Protein AF-A0AA85BC35-F1 (afdb_monomer_lite)

Foldseek 3Di:
DPPDPPPDDPVRVVVVVVLVVLLVVQCVVFDFFFAQLELVLLLVCCCPVVVDDSVPDDLLVSQCVLPPVRPQWHALVSSLVSNVVRLCRGADPVDPPHDPLQSLQLSLVSLVRNCVQQVPVLLRIGGSVSSVVSHPDHDDPVRGTDRTPSSDPPQPPCRPVVSVVSVVVSVVSPVVNVVPDDDPPPPPDDDDDDDDD

Radius of gyration: 21.31 Å; chains: 1; bounding box: 54×47×78 Å

Structure (mmCIF, N/CA/C/O backbone):
data_AF-A0AA85BC35-F1
#
_entry.id   AF-A0AA85B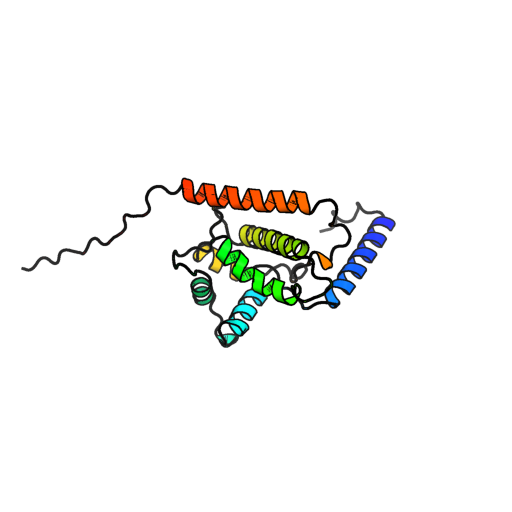C35-F1
#
loop_
_atom_site.group_PDB
_atom_site.id
_atom_site.type_symbol
_atom_site.label_atom_id
_atom_site.label_alt_id
_atom_site.label_comp_id
_atom_site.label_asym_id
_atom_site.label_entity_id
_atom_site.label_seq_id
_atom_site.pdbx_PDB_ins_code
_atom_site.Cartn_x
_atom_site.Cartn_y
_atom_site.Cartn_z
_atom_site.occupancy
_atom_site.B_iso_or_equiv
_atom_site.auth_seq_id
_atom_site.auth_comp_id
_atom_site.auth_asym_id
_atom_site.auth_atom_id
_atom_site.pdbx_PDB_model_num
ATOM 1 N N . MET A 1 1 ? -3.109 27.240 -17.500 1.00 41.38 1 MET A N 1
ATOM 2 C CA . MET A 1 1 ? -2.594 25.852 -17.502 1.00 41.38 1 MET A CA 1
ATOM 3 C C . MET A 1 1 ? -1.619 25.613 -18.675 1.00 41.38 1 MET A C 1
ATOM 5 O O . MET A 1 1 ? -1.747 24.631 -19.382 1.00 41.38 1 MET A O 1
ATOM 9 N N . VAL A 1 2 ? -0.645 26.514 -18.922 1.00 43.00 2 VAL A N 1
ATOM 10 C CA . VAL A 1 2 ? 0.216 26.486 -20.142 1.00 43.00 2 VAL A CA 1
ATOM 11 C C . VAL A 1 2 ? 1.696 26.778 -19.818 1.00 43.00 2 VAL A C 1
ATOM 13 O O . VAL A 1 2 ? 2.391 27.449 -20.569 1.00 43.00 2 VAL A O 1
ATOM 16 N N . ARG A 1 3 ? 2.206 26.355 -18.652 1.00 45.34 3 ARG A N 1
ATOM 17 C CA . ARG A 1 3 ? 3.603 26.648 -18.246 1.00 45.34 3 ARG A CA 1
ATOM 18 C C . ARG A 1 3 ? 4.335 25.477 -17.580 1.00 45.34 3 ARG A C 1
ATOM 20 O O . ARG A 1 3 ? 5.109 25.688 -16.655 1.00 45.34 3 ARG A O 1
ATOM 27 N N . LYS A 1 4 ? 4.116 24.242 -18.045 1.00 48.28 4 LYS A N 1
ATOM 28 C CA . LYS A 1 4 ? 4.961 23.097 -17.642 1.00 48.28 4 LYS A CA 1
ATOM 29 C C . LYS A 1 4 ? 5.497 22.223 -18.785 1.00 48.28 4 LYS A C 1
ATOM 31 O O . LYS A 1 4 ? 6.393 21.435 -18.535 1.00 48.28 4 LYS A O 1
ATOM 36 N N . PHE A 1 5 ? 5.070 22.429 -20.037 1.00 43.59 5 PHE A N 1
ATOM 37 C CA . PHE A 1 5 ? 5.522 21.606 -21.175 1.00 43.59 5 PHE A CA 1
ATOM 38 C C . PHE A 1 5 ? 6.641 22.221 -22.038 1.00 43.59 5 PHE A C 1
ATOM 40 O O . PHE A 1 5 ? 7.177 21.539 -22.906 1.00 43.59 5 PHE A O 1
ATOM 47 N N . SER A 1 6 ? 7.058 23.471 -21.810 1.00 48.53 6 SER A N 1
ATOM 48 C CA . SER A 1 6 ? 8.086 24.146 -22.632 1.00 48.53 6 SER A CA 1
ATOM 49 C C . SER A 1 6 ? 9.542 23.757 -22.322 1.00 48.53 6 SER A C 1
ATOM 51 O O . SER A 1 6 ? 10.442 24.446 -22.787 1.00 48.53 6 SER A O 1
ATOM 53 N N . LYS A 1 7 ? 9.793 22.712 -21.523 1.00 56.47 7 LYS A N 1
ATOM 54 C CA . LYS A 1 7 ? 11.154 22.331 -21.094 1.00 56.47 7 LYS A CA 1
ATOM 55 C C . LYS A 1 7 ? 11.711 21.050 -21.718 1.00 56.47 7 LYS A C 1
ATOM 57 O O . LYS A 1 7 ? 12.882 20.785 -21.505 1.00 56.47 7 LYS A O 1
ATOM 62 N N . PHE A 1 8 ? 10.913 20.300 -22.475 1.00 57.72 8 PHE A N 1
ATOM 63 C CA . PHE A 1 8 ? 11.375 19.071 -23.120 1.00 57.72 8 PHE A CA 1
ATOM 64 C C . PHE A 1 8 ? 11.545 19.284 -24.620 1.00 57.72 8 PHE A C 1
ATOM 66 O O . PHE A 1 8 ? 10.630 19.785 -25.286 1.00 57.72 8 PHE A O 1
ATOM 73 N N . THR A 1 9 ? 12.714 18.906 -25.121 1.00 76.31 9 THR A N 1
ATOM 74 C CA . THR A 1 9 ? 13.036 18.803 -26.543 1.00 76.31 9 THR A CA 1
ATOM 75 C C . THR A 1 9 ? 12.107 17.804 -27.233 1.00 76.31 9 THR A C 1
ATOM 77 O O . THR A 1 9 ? 11.465 16.961 -26.603 1.00 76.31 9 THR A O 1
ATOM 80 N N . GLU A 1 10 ? 12.002 17.905 -28.554 1.00 72.31 10 GLU A N 1
ATOM 81 C CA . GLU A 1 10 ? 11.182 16.989 -29.350 1.00 72.31 10 GLU A CA 1
ATOM 82 C C . GLU A 1 10 ? 11.673 15.536 -29.231 1.00 72.31 10 GLU A C 1
ATOM 84 O O . GLU A 1 10 ? 10.862 14.616 -29.148 1.00 72.31 10 GLU A O 1
ATOM 89 N N . GLU A 1 11 ? 12.987 15.342 -29.080 1.00 72.38 11 GLU A N 1
ATOM 90 C CA . GLU A 1 11 ? 13.595 14.041 -28.793 1.00 72.38 11 GLU A CA 1
ATOM 91 C C . GLU A 1 11 ? 13.226 13.504 -27.403 1.00 72.38 11 GLU A C 1
ATOM 93 O O . GLU A 1 11 ? 12.865 12.336 -27.285 1.00 72.38 11 GLU A O 1
ATOM 98 N N . GLU A 1 12 ? 13.255 14.330 -26.351 1.00 69.88 12 GLU A N 1
ATOM 99 C CA . GLU A 1 12 ? 12.842 13.910 -25.001 1.00 69.88 12 GLU A CA 1
ATOM 100 C C . GLU A 1 12 ? 11.359 13.532 -24.953 1.00 69.88 12 GLU A C 1
ATOM 102 O O . GLU A 1 12 ? 10.994 12.535 -24.335 1.00 69.88 12 GLU A O 1
ATOM 107 N N . ARG A 1 13 ? 10.497 14.275 -25.658 1.00 71.12 13 ARG A N 1
ATOM 108 C CA . ARG A 1 13 ? 9.072 13.929 -25.778 1.00 71.12 13 ARG A CA 1
ATOM 109 C C . ARG A 1 13 ? 8.863 12.629 -26.550 1.00 71.12 13 ARG A C 1
ATOM 111 O O . ARG A 1 13 ? 8.025 11.830 -26.148 1.00 71.12 13 ARG A O 1
ATOM 118 N N . ALA A 1 14 ? 9.615 12.405 -27.629 1.00 76.19 14 ALA A N 1
ATOM 119 C CA . ALA A 1 14 ? 9.546 11.165 -28.400 1.00 76.19 14 ALA A CA 1
ATOM 120 C C . ALA A 1 14 ? 10.016 9.954 -27.578 1.00 76.19 14 ALA A C 1
ATOM 122 O O . ALA A 1 14 ? 9.371 8.907 -27.621 1.00 76.19 14 ALA A O 1
ATOM 123 N N . ARG A 1 15 ? 11.085 10.103 -26.782 1.00 73.12 15 ARG A N 1
ATOM 124 C CA . ARG A 1 15 ? 11.552 9.068 -25.843 1.00 73.12 15 ARG A CA 1
ATOM 125 C C . ARG A 1 15 ? 10.525 8.791 -24.749 1.00 73.12 15 ARG A C 1
ATOM 127 O O . ARG A 1 15 ? 10.191 7.635 -24.529 1.00 73.12 15 ARG A O 1
ATOM 134 N N . MET A 1 16 ? 9.971 9.837 -24.134 1.00 65.38 16 MET A N 1
ATOM 135 C CA . MET A 1 16 ? 8.940 9.709 -23.099 1.00 65.38 16 MET A CA 1
ATOM 136 C C . MET A 1 16 ? 7.676 9.031 -23.647 1.00 65.38 16 MET A C 1
ATOM 138 O O . MET A 1 16 ? 7.130 8.146 -23.005 1.00 65.38 16 MET A O 1
ATOM 142 N N . LEU A 1 17 ? 7.247 9.371 -24.867 1.00 70.19 17 LEU A N 1
ATOM 143 C CA . LEU A 1 17 ? 6.102 8.728 -25.515 1.00 70.19 17 LEU A CA 1
ATOM 144 C C . LEU A 1 17 ? 6.376 7.260 -25.870 1.00 70.19 17 LEU A C 1
ATOM 146 O O . LEU A 1 17 ? 5.478 6.428 -25.760 1.00 70.19 17 LEU A O 1
ATOM 150 N N . LYS A 1 18 ? 7.603 6.938 -26.301 1.00 75.50 18 LYS A N 1
ATOM 151 C CA . LYS A 1 18 ? 8.030 5.559 -26.572 1.00 75.50 18 LYS A CA 1
ATOM 152 C C . LYS A 1 18 ? 8.019 4.726 -25.286 1.00 75.50 18 LYS A C 1
ATOM 154 O O . LYS A 1 18 ? 7.384 3.680 -25.281 1.00 75.50 18 LYS A O 1
ATOM 159 N N . SER A 1 19 ? 8.616 5.245 -24.212 1.00 67.56 19 SER A N 1
ATOM 160 C CA . SER A 1 19 ? 8.631 4.623 -22.884 1.00 67.56 19 SER A CA 1
ATOM 161 C C . SER A 1 19 ? 7.214 4.418 -22.336 1.00 67.56 19 SER A C 1
ATOM 163 O O . SER A 1 19 ? 6.860 3.293 -22.010 1.00 67.56 19 SER A O 1
ATOM 165 N N . LEU A 1 20 ? 6.344 5.437 -22.377 1.00 64.38 20 LEU A N 1
ATOM 166 C CA . LEU A 1 20 ? 4.936 5.306 -21.969 1.00 64.38 20 LEU A CA 1
ATOM 167 C C . LEU A 1 20 ? 4.183 4.235 -22.770 1.00 64.38 20 LEU A C 1
ATOM 169 O O . LEU A 1 20 ? 3.326 3.542 -22.230 1.00 64.38 20 LEU A O 1
ATOM 173 N N . LYS A 1 21 ? 4.477 4.101 -24.069 1.00 70.44 21 LYS A N 1
ATOM 174 C CA . LYS A 1 21 ? 3.866 3.069 -24.911 1.00 70.44 21 LYS A CA 1
ATOM 175 C C . LYS A 1 21 ? 4.379 1.674 -24.551 1.00 70.44 21 LYS A C 1
ATOM 177 O O . LYS A 1 21 ? 3.584 0.745 -24.529 1.00 70.44 21 LYS A O 1
ATOM 182 N N . GLU A 1 22 ? 5.675 1.530 -24.295 1.00 70.19 22 GLU A N 1
ATOM 183 C CA . GLU A 1 22 ? 6.303 0.263 -23.897 1.00 70.19 22 GLU A CA 1
ATOM 184 C C . GLU A 1 22 ? 5.798 -0.189 -22.516 1.00 70.19 22 GLU A C 1
ATOM 186 O O . GLU A 1 22 ? 5.346 -1.324 -22.386 1.00 70.19 22 GLU A O 1
ATOM 191 N N . GLN A 1 23 ? 5.726 0.725 -21.543 1.00 62.62 23 GLN A N 1
ATOM 192 C CA . GLN A 1 23 ? 5.102 0.506 -20.231 1.00 62.62 23 GLN A CA 1
ATOM 193 C C . GLN A 1 23 ? 3.629 0.097 -20.359 1.00 62.62 23 GLN A C 1
ATOM 195 O O . GLN A 1 23 ? 3.199 -0.886 -19.766 1.00 62.62 23 GLN A O 1
ATOM 200 N N . ALA A 1 24 ? 2.852 0.792 -21.196 1.00 63.84 24 ALA A N 1
ATOM 201 C CA . ALA A 1 24 ? 1.445 0.461 -21.411 1.00 63.84 24 ALA A CA 1
ATOM 202 C C . ALA A 1 24 ? 1.224 -0.898 -22.101 1.00 63.84 24 ALA A C 1
ATOM 204 O O . ALA A 1 24 ? 0.154 -1.480 -21.948 1.00 63.84 24 ALA A O 1
ATOM 205 N N . GLU A 1 25 ? 2.173 -1.402 -22.896 1.00 70.00 25 GLU A N 1
ATOM 206 C CA . GLU A 1 25 ? 2.083 -2.752 -23.472 1.00 70.00 25 GLU A CA 1
ATOM 207 C C . GLU A 1 25 ? 2.424 -3.834 -22.436 1.00 70.00 25 GLU A C 1
ATOM 209 O O . GLU A 1 25 ? 1.760 -4.869 -22.423 1.00 70.00 25 GLU A O 1
ATOM 214 N N . LYS A 1 26 ? 3.384 -3.586 -21.533 1.00 66.69 26 LYS A N 1
ATOM 215 C CA . LYS A 1 26 ? 3.697 -4.500 -20.418 1.00 66.69 26 LYS A CA 1
ATOM 216 C C . LYS A 1 26 ? 2.561 -4.576 -19.402 1.00 66.69 26 LYS A C 1
ATOM 218 O O . LYS A 1 26 ? 2.115 -5.677 -19.092 1.00 66.69 26 LYS A O 1
ATOM 223 N N . HIS A 1 27 ? 1.973 -3.438 -19.051 1.00 65.25 27 HIS A N 1
ATOM 224 C CA . HIS A 1 27 ? 0.850 -3.389 -18.115 1.00 65.25 27 HIS A CA 1
ATOM 225 C C . HIS A 1 27 ? -0.415 -4.096 -18.643 1.00 65.25 27 HIS A C 1
ATOM 227 O O . HIS A 1 27 ? -1.289 -4.505 -17.887 1.00 65.25 27 HIS A O 1
ATOM 233 N N . LYS A 1 28 ? -0.534 -4.286 -19.966 1.00 66.69 28 LYS A N 1
ATOM 234 C CA . LYS A 1 28 ? -1.605 -5.112 -20.560 1.00 66.69 28 LYS A CA 1
ATOM 235 C C . LYS A 1 28 ? -1.375 -6.615 -20.401 1.00 66.69 28 LYS A C 1
ATOM 237 O O . LYS A 1 28 ? -2.299 -7.382 -20.666 1.00 66.69 28 LYS A O 1
ATOM 242 N N . SER A 1 29 ? -0.151 -7.038 -20.090 1.00 70.56 29 SER A N 1
ATOM 243 C CA . SER A 1 29 ? 0.245 -8.450 -20.081 1.00 70.56 29 SER A CA 1
ATOM 244 C C . SER A 1 29 ? -0.050 -9.163 -18.761 1.00 70.56 29 SER A C 1
ATOM 246 O O . SER A 1 29 ? -0.102 -10.392 -18.755 1.00 70.56 29 SER A O 1
ATOM 248 N N . HIS A 1 30 ? -0.336 -8.420 -17.689 1.00 74.06 30 HIS A N 1
ATOM 249 C CA . HIS A 1 30 ? -0.711 -8.965 -16.387 1.00 74.06 30 HIS A CA 1
ATOM 250 C C . HIS A 1 30 ? -2.085 -8.441 -15.921 1.00 74.06 30 HIS A C 1
ATOM 252 O O . HIS A 1 30 ? -2.639 -7.507 -16.512 1.00 74.06 30 HIS A O 1
ATOM 258 N N . PRO A 1 31 ? -2.696 -9.056 -14.890 1.00 84.31 31 PRO A N 1
ATOM 259 C CA . PRO A 1 31 ? -3.958 -8.583 -14.334 1.00 84.31 31 PRO A CA 1
ATOM 260 C C . PRO A 1 31 ? -3.868 -7.143 -13.829 1.00 84.31 31 PRO A C 1
ATOM 262 O O . PRO A 1 31 ? -2.838 -6.709 -13.320 1.00 84.31 31 PRO A O 1
ATOM 265 N N . ARG A 1 32 ? -4.977 -6.409 -13.942 1.00 87.00 32 ARG A N 1
ATOM 266 C CA . ARG A 1 32 ? -5.084 -5.035 -13.444 1.00 87.00 32 ARG A CA 1
ATOM 267 C C . ARG A 1 32 ? -4.878 -5.005 -11.925 1.00 87.00 32 ARG A C 1
ATOM 269 O O . ARG A 1 32 ? -5.582 -5.716 -11.206 1.00 87.00 32 ARG A O 1
ATOM 276 N N . ILE A 1 33 ? -3.962 -4.148 -11.477 1.00 91.00 33 ILE A N 1
ATOM 277 C CA . ILE A 1 33 ? -3.678 -3.863 -10.066 1.00 91.00 33 ILE A CA 1
ATOM 278 C C . ILE A 1 33 ? -4.225 -2.475 -9.747 1.00 91.00 33 ILE A C 1
ATOM 280 O O . ILE A 1 33 ? -3.912 -1.497 -10.427 1.00 91.00 33 ILE A O 1
ATOM 284 N N . TYR A 1 34 ? -5.059 -2.379 -8.723 1.00 93.38 34 TYR A N 1
ATOM 285 C CA . TYR A 1 34 ? -5.596 -1.113 -8.254 1.00 93.38 34 TYR A CA 1
ATOM 286 C C . TYR A 1 34 ? -4.614 -0.367 -7.360 1.00 93.38 34 TYR A C 1
ATOM 288 O O . TYR A 1 34 ? -3.791 -0.947 -6.655 1.00 93.38 34 TYR A O 1
ATOM 296 N N . GLN A 1 35 ? -4.785 0.950 -7.315 1.00 94.81 35 GLN A N 1
ATOM 297 C CA . GLN A 1 35 ? -4.084 1.789 -6.353 1.00 94.81 35 GLN A CA 1
ATOM 298 C C . GLN A 1 35 ? -4.433 1.428 -4.892 1.00 94.81 35 GLN A C 1
ATOM 300 O O . GLN A 1 35 ? -5.602 1.120 -4.606 1.00 94.81 35 GLN A O 1
ATOM 305 N N . PRO A 1 36 ? -3.465 1.542 -3.960 1.00 95.50 36 PRO A N 1
ATOM 306 C CA . PRO A 1 36 ? -3.643 1.265 -2.532 1.00 95.50 36 PRO A CA 1
ATOM 307 C C . PRO A 1 36 ? -4.801 2.037 -1.884 1.00 95.50 36 PRO A C 1
ATOM 309 O O . PRO A 1 36 ? -4.875 3.260 -1.930 1.00 95.50 36 PRO A O 1
ATOM 312 N N . GLY A 1 37 ? -5.722 1.330 -1.240 1.00 93.88 37 GLY A N 1
ATOM 313 C CA . GLY A 1 37 ? -6.918 1.872 -0.597 1.00 93.88 37 GLY A CA 1
ATOM 314 C C . GLY A 1 37 ? -7.887 2.593 -1.539 1.00 93.88 37 GLY A C 1
ATOM 315 O O . GLY A 1 37 ? -8.717 3.384 -1.082 1.00 93.88 37 GLY A O 1
ATOM 316 N N . SER A 1 38 ? -7.804 2.352 -2.851 1.00 94.19 38 SER A N 1
ATOM 317 C CA . SER A 1 38 ? -8.815 2.832 -3.794 1.00 94.19 38 SER A CA 1
ATOM 318 C C . SER A 1 38 ? -10.160 2.138 -3.556 1.00 94.19 38 SER A C 1
ATOM 320 O O . SER A 1 38 ? -10.237 0.998 -3.097 1.00 94.19 38 SER A O 1
ATOM 322 N N . GLN A 1 39 ? -11.257 2.813 -3.905 1.00 91.56 39 GLN A N 1
ATOM 323 C CA . GLN A 1 39 ? -12.596 2.252 -3.713 1.00 91.56 39 GLN A CA 1
ATOM 324 C C . GLN A 1 39 ? -12.819 0.960 -4.516 1.00 91.56 39 GLN A C 1
ATOM 326 O O . GLN A 1 39 ? -13.650 0.139 -4.132 1.00 91.56 39 GLN A O 1
ATOM 331 N N . ASP A 1 40 ? -12.117 0.791 -5.635 1.00 91.44 40 ASP A N 1
ATOM 332 C CA . ASP A 1 40 ? -12.215 -0.411 -6.461 1.00 91.44 40 ASP A CA 1
ATOM 333 C C . ASP A 1 40 ? -11.443 -1.575 -5.833 1.00 91.44 40 ASP A C 1
ATOM 335 O O . ASP A 1 40 ? -12.010 -2.660 -5.713 1.00 91.44 40 ASP A O 1
ATOM 339 N N . GLN A 1 41 ? -10.233 -1.329 -5.310 1.00 93.31 41 GLN A N 1
ATOM 340 C CA . GLN A 1 41 ? -9.483 -2.324 -4.535 1.00 93.31 41 GLN A CA 1
ATOM 341 C C . GLN A 1 41 ? -10.299 -2.825 -3.336 1.00 93.31 41 GLN A C 1
ATOM 343 O O . GLN A 1 41 ? -10.488 -4.025 -3.157 1.00 93.31 41 GLN A O 1
ATOM 348 N N . LEU A 1 42 ? -10.825 -1.898 -2.530 1.00 93.12 42 LEU A N 1
ATOM 349 C CA . LEU A 1 42 ? -11.541 -2.225 -1.295 1.00 93.12 42 LEU A CA 1
ATOM 350 C C . LEU A 1 42 ? -12.863 -2.957 -1.563 1.00 93.12 42 LEU A C 1
ATOM 352 O O . LEU A 1 42 ? -13.245 -3.845 -0.804 1.00 93.12 42 LEU A O 1
ATOM 356 N N . ARG A 1 43 ? -13.562 -2.617 -2.654 1.00 90.75 43 ARG A N 1
ATOM 357 C CA . ARG A 1 43 ? -14.773 -3.338 -3.075 1.00 90.75 43 ARG A CA 1
ATOM 358 C C . ARG A 1 43 ? -14.465 -4.722 -3.623 1.00 90.75 43 ARG A C 1
ATOM 360 O O . ARG A 1 43 ? -15.247 -5.640 -3.394 1.00 90.75 43 ARG A O 1
ATOM 367 N N . GLU A 1 44 ? -13.358 -4.881 -4.340 1.00 90.50 44 GLU A N 1
ATOM 368 C CA . GLU A 1 44 ? -12.936 -6.199 -4.802 1.00 90.50 44 GLU A CA 1
ATOM 369 C C . GLU A 1 44 ? -12.525 -7.094 -3.629 1.00 90.50 44 GLU A C 1
ATOM 371 O O . GLU A 1 44 ? -12.929 -8.257 -3.586 1.00 90.50 44 GLU A O 1
ATOM 376 N N . TYR A 1 45 ? -11.790 -6.546 -2.658 1.00 89.62 45 TYR A N 1
ATOM 377 C CA . TYR A 1 45 ? -11.451 -7.255 -1.427 1.00 89.62 45 TYR A CA 1
ATOM 378 C C . TYR A 1 45 ? -12.718 -7.738 -0.702 1.00 89.62 45 TYR A C 1
ATOM 380 O O . TYR A 1 45 ? -12.836 -8.922 -0.389 1.00 89.62 45 TYR A O 1
ATOM 388 N N . TRP A 1 46 ? -13.700 -6.843 -0.532 1.00 89.00 46 TRP A N 1
ATOM 389 C CA . TRP A 1 46 ? -15.000 -7.144 0.076 1.00 89.00 46 TRP A CA 1
ATOM 390 C C . TRP A 1 46 ? -15.758 -8.276 -0.635 1.00 89.00 46 TRP A C 1
ATOM 392 O O . TRP A 1 46 ? -16.279 -9.178 0.012 1.00 89.00 46 TRP A O 1
ATOM 402 N N . GLU A 1 47 ? -15.815 -8.265 -1.968 1.00 88.31 47 GLU A N 1
ATOM 403 C CA . GLU A 1 47 ? -16.526 -9.302 -2.727 1.00 88.31 47 GLU A CA 1
ATOM 404 C C . GLU A 1 47 ? -15.822 -10.663 -2.655 1.00 88.31 47 GLU A C 1
ATOM 406 O O . GLU A 1 47 ? -16.466 -11.697 -2.466 1.00 88.31 47 GLU A O 1
ATOM 411 N N . LYS A 1 48 ? -14.498 -10.677 -2.847 1.00 81.00 48 LYS A N 1
ATOM 412 C CA . LYS A 1 48 ? -13.743 -11.921 -3.041 1.00 81.00 48 LYS A CA 1
ATOM 413 C C . LYS A 1 48 ? -13.455 -12.661 -1.745 1.00 81.00 48 LYS A C 1
ATOM 415 O O . LYS A 1 48 ? -13.506 -13.889 -1.748 1.00 81.00 48 LYS A O 1
ATOM 420 N N . TYR A 1 49 ? -13.118 -11.944 -0.677 1.00 64.88 49 TYR A N 1
ATOM 421 C CA . TYR A 1 49 ? -12.641 -12.575 0.553 1.00 64.88 49 TYR A CA 1
ATOM 422 C C . TYR A 1 49 ? -13.755 -12.789 1.577 1.00 64.88 49 TYR A C 1
ATOM 424 O O . TYR A 1 49 ? -13.770 -13.835 2.219 1.00 64.88 49 TYR A O 1
ATOM 432 N N . GLU A 1 50 ? -14.745 -11.894 1.636 1.00 64.56 50 GLU A N 1
ATOM 433 C CA . GLU A 1 50 ? -15.889 -12.055 2.545 1.00 64.56 50 GLU A CA 1
ATOM 434 C C . GLU A 1 50 ? -17.065 -12.814 1.904 1.00 64.56 50 GLU A C 1
ATOM 436 O O . GLU A 1 50 ? -18.023 -13.192 2.580 1.00 64.56 50 GLU A O 1
ATOM 441 N N . GLY A 1 51 ? -17.033 -13.043 0.583 1.00 68.62 51 GLY A N 1
ATOM 442 C CA . GLY A 1 51 ? -18.166 -13.621 -0.152 1.00 68.62 51 GLY A CA 1
ATOM 443 C C . GLY A 1 51 ? -19.434 -12.760 -0.066 1.00 68.62 51 GLY A C 1
ATOM 444 O O . GLY A 1 51 ? -20.545 -13.267 -0.249 1.00 68.62 51 GLY A O 1
ATOM 445 N N . LEU A 1 52 ? -19.274 -11.474 0.259 1.00 72.12 52 LEU A N 1
ATOM 446 C CA . LEU A 1 52 ? -20.354 -10.517 0.444 1.00 72.12 52 LEU A CA 1
ATOM 447 C C . LEU A 1 52 ? -20.698 -9.835 -0.879 1.00 72.12 52 LEU A C 1
ATOM 449 O O . LEU A 1 52 ? -19.863 -9.648 -1.762 1.00 72.12 52 LEU A O 1
ATOM 453 N N . ASP A 1 53 ? -21.959 -9.440 -1.021 1.00 76.94 53 ASP A N 1
ATOM 454 C CA . ASP A 1 53 ? -22.424 -8.788 -2.239 1.00 76.94 53 ASP A CA 1
ATOM 455 C C . ASP A 1 53 ? -21.797 -7.393 -2.407 1.00 76.94 53 ASP A C 1
ATOM 457 O O . ASP A 1 53 ? -21.709 -6.616 -1.449 1.00 76.94 53 ASP A O 1
ATOM 461 N N . LYS A 1 54 ? -21.403 -7.045 -3.638 1.00 71.94 54 LYS A N 1
ATOM 462 C CA . LYS A 1 54 ? -20.789 -5.750 -3.978 1.00 71.94 54 LYS A CA 1
ATOM 463 C C . LYS A 1 54 ? -21.652 -4.547 -3.583 1.00 71.94 54 LYS A C 1
ATOM 465 O O . LYS A 1 54 ? -21.101 -3.505 -3.227 1.00 71.94 54 LYS A O 1
ATOM 470 N N . GLU A 1 55 ? -22.981 -4.658 -3.650 1.00 75.88 55 GLU A N 1
ATOM 471 C CA . GLU A 1 55 ? -23.896 -3.559 -3.311 1.00 75.88 55 GLU A CA 1
ATOM 472 C C . GLU A 1 55 ? -24.024 -3.354 -1.794 1.00 75.88 55 GLU A C 1
ATOM 474 O O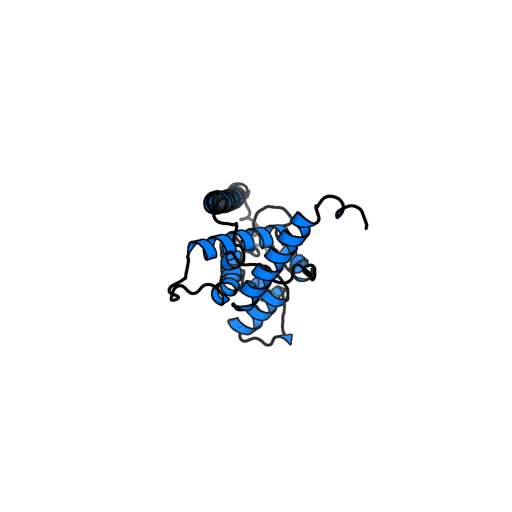 . GLU A 1 55 ? -24.474 -2.299 -1.346 1.00 75.88 55 GLU A O 1
ATOM 479 N N . SER A 1 56 ? -23.567 -4.324 -0.995 1.00 84.25 56 SER A N 1
ATOM 480 C CA . SER A 1 56 ? -23.542 -4.248 0.470 1.00 84.25 56 SER A CA 1
ATOM 481 C C . SER A 1 56 ? -22.280 -3.599 1.046 1.00 84.25 56 SER A C 1
ATOM 483 O O . SER A 1 56 ? -22.146 -3.525 2.269 1.00 84.25 56 SER A O 1
ATOM 485 N N . PHE A 1 57 ? -21.375 -3.107 0.188 1.00 87.62 57 PHE A N 1
ATOM 486 C CA . PHE A 1 57 ? -20.100 -2.526 0.603 1.00 87.62 57 PHE A CA 1
ATOM 487 C C . PHE A 1 57 ? -20.271 -1.485 1.716 1.00 87.62 57 PHE A C 1
ATOM 489 O O . PHE A 1 57 ? -20.952 -0.466 1.557 1.00 87.62 57 PHE A O 1
ATOM 496 N N . ASN A 1 58 ? -19.586 -1.721 2.833 1.00 90.62 58 ASN A N 1
ATOM 497 C CA . ASN A 1 58 ? -19.580 -0.824 3.974 1.00 90.62 58 ASN A CA 1
ATOM 498 C C . ASN A 1 58 ? -18.149 -0.634 4.472 1.00 90.62 58 ASN A C 1
ATOM 500 O O . ASN A 1 58 ? -17.564 -1.535 5.063 1.00 90.62 58 ASN A O 1
ATOM 504 N N . SER A 1 59 ? -17.597 0.565 4.285 1.00 92.56 59 SER A N 1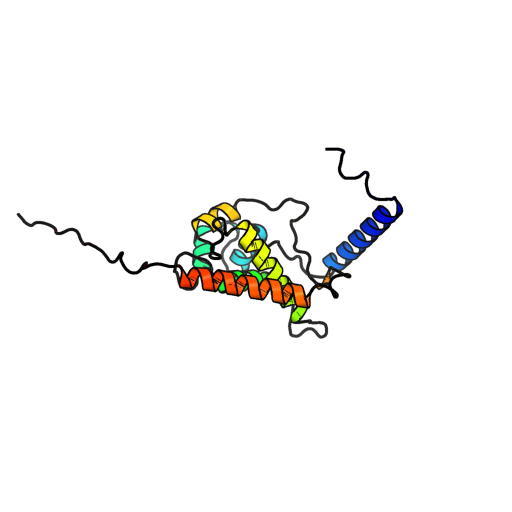
ATOM 505 C CA . SER A 1 59 ? -16.216 0.863 4.677 1.00 92.56 59 SER A CA 1
ATOM 506 C C . SER A 1 59 ? -15.968 0.772 6.184 1.00 92.56 59 SER A C 1
ATOM 508 O O . SER A 1 59 ? -14.836 0.539 6.589 1.00 92.56 59 SER A O 1
ATOM 510 N N . ARG A 1 60 ? -16.999 0.925 7.027 1.00 93.50 60 ARG A N 1
ATOM 511 C CA . ARG A 1 60 ? -16.861 0.732 8.478 1.00 93.50 60 ARG A CA 1
ATOM 512 C C . ARG A 1 60 ? -16.763 -0.746 8.834 1.00 93.50 60 ARG A C 1
ATOM 514 O O . ARG A 1 60 ? -15.988 -1.075 9.721 1.00 93.50 60 ARG A O 1
ATOM 521 N N . THR A 1 61 ? -17.546 -1.598 8.179 1.00 91.88 61 THR A N 1
ATOM 522 C CA . THR A 1 61 ? -17.443 -3.049 8.371 1.00 91.88 61 THR A CA 1
ATOM 523 C C . THR A 1 61 ? -16.105 -3.548 7.852 1.00 91.88 61 THR A C 1
ATOM 525 O O . THR A 1 61 ? -15.373 -4.152 8.615 1.00 91.88 61 THR A O 1
ATOM 528 N N . LEU A 1 62 ? -15.724 -3.149 6.634 1.00 92.44 62 LEU A N 1
ATOM 529 C CA . LEU A 1 62 ? -14.435 -3.525 6.062 1.00 92.44 62 LEU A CA 1
ATOM 530 C C . LEU A 1 62 ? -13.255 -3.114 6.953 1.00 92.44 62 LEU A C 1
ATOM 532 O O . LEU A 1 62 ? -12.316 -3.879 7.101 1.00 92.44 62 LEU A O 1
ATOM 536 N N . PHE A 1 63 ? -13.299 -1.922 7.558 1.00 95.00 63 PHE A N 1
ATOM 537 C CA . PHE A 1 63 ? -12.278 -1.517 8.524 1.00 95.00 63 PHE A CA 1
ATOM 538 C C . PHE A 1 63 ? -12.161 -2.522 9.675 1.00 95.00 63 PHE A C 1
ATOM 540 O O . PHE A 1 63 ? -11.062 -2.949 9.989 1.00 95.00 63 PHE A O 1
ATOM 547 N N . ALA A 1 64 ? -13.291 -2.908 10.272 1.00 92.88 64 ALA A N 1
ATOM 548 C CA . ALA A 1 64 ? -13.315 -3.863 11.376 1.00 92.88 64 ALA A CA 1
ATOM 549 C C . ALA A 1 64 ? -12.866 -5.276 10.963 1.00 92.88 64 ALA A C 1
ATOM 551 O O . ALA A 1 64 ? -12.448 -6.040 11.821 1.00 92.88 64 ALA A O 1
ATOM 552 N N . ASP A 1 65 ? -12.956 -5.619 9.675 1.00 91.00 65 ASP A N 1
ATOM 553 C CA . ASP A 1 65 ? -12.463 -6.896 9.150 1.00 91.00 65 ASP A CA 1
ATOM 554 C C . ASP A 1 65 ? -10.936 -6.883 8.923 1.00 91.00 65 ASP A C 1
ATOM 556 O O . ASP A 1 65 ? -10.301 -7.937 8.934 1.00 91.00 65 ASP A O 1
ATOM 560 N N . ILE A 1 66 ? -10.343 -5.703 8.693 1.00 93.44 66 ILE A N 1
ATOM 561 C CA . ILE A 1 66 ? -8.889 -5.524 8.517 1.00 93.44 66 ILE A CA 1
ATOM 562 C C . ILE A 1 66 ? -8.187 -5.313 9.869 1.00 93.44 66 ILE A C 1
ATOM 564 O O . ILE A 1 66 ? -7.053 -5.751 10.021 1.00 93.44 66 ILE A O 1
ATOM 568 N N . ASP A 1 67 ? -8.858 -4.660 10.820 1.00 95.81 67 ASP A N 1
ATOM 569 C CA . ASP A 1 67 ? -8.444 -4.480 12.221 1.00 95.81 67 ASP A CA 1
ATOM 570 C C . ASP A 1 67 ? -8.542 -5.830 12.962 1.00 95.81 67 ASP A C 1
ATOM 572 O O . ASP A 1 67 ? -9.583 -6.195 13.519 1.00 95.81 67 ASP A O 1
ATOM 576 N N . LEU A 1 68 ? -7.479 -6.633 12.875 1.00 92.44 68 LEU A N 1
ATOM 577 C CA . LEU A 1 68 ? -7.469 -8.035 13.300 1.00 92.44 68 LEU A CA 1
ATOM 578 C C . LEU A 1 68 ? -7.401 -8.180 14.820 1.00 92.44 68 LEU A C 1
ATOM 580 O O . LEU A 1 68 ? -7.896 -9.177 15.362 1.00 92.44 68 LEU A O 1
ATOM 584 N N . ASP A 1 69 ? -6.753 -7.237 15.504 1.00 94.00 69 ASP A N 1
ATOM 585 C CA . ASP A 1 69 ? -6.648 -7.235 16.963 1.00 94.00 69 ASP A CA 1
ATOM 586 C C . ASP A 1 69 ? -7.735 -6.393 17.657 1.00 94.00 69 ASP A C 1
ATOM 588 O O . ASP A 1 69 ? -7.981 -6.578 18.857 1.00 94.00 69 ASP A O 1
ATOM 592 N N . GLY A 1 70 ? -8.477 -5.585 16.894 1.00 94.00 70 GLY A N 1
ATOM 593 C CA . GLY A 1 70 ? -9.636 -4.831 17.354 1.00 94.00 70 GLY A CA 1
ATOM 594 C C . GLY A 1 70 ? -9.266 -3.603 18.181 1.00 94.00 70 GLY A C 1
ATOM 595 O O . GLY A 1 70 ? -10.084 -3.166 19.007 1.00 94.00 70 GLY A O 1
ATOM 596 N N . ASP A 1 71 ? -8.051 -3.074 18.027 1.00 94.00 71 ASP A N 1
ATOM 597 C CA . ASP A 1 71 ? -7.578 -1.899 18.762 1.00 94.00 71 ASP A CA 1
ATOM 598 C C . ASP A 1 71 ? -8.134 -0.570 18.203 1.00 94.00 71 ASP A C 1
ATOM 600 O O . ASP A 1 71 ? -8.076 0.473 18.871 1.00 94.00 71 ASP A O 1
ATOM 604 N N . GLY A 1 72 ? -8.796 -0.622 17.041 1.00 95.25 72 GLY A N 1
ATOM 605 C CA . GLY A 1 72 ? -9.424 0.517 16.380 1.00 95.25 72 GLY A CA 1
ATOM 606 C C . GLY A 1 72 ? -8.502 1.286 15.433 1.00 95.25 72 GLY A C 1
ATOM 607 O O . GLY A 1 72 ? -8.904 2.364 14.957 1.00 95.25 72 GLY A O 1
ATOM 608 N N . TYR A 1 73 ? -7.318 0.749 15.155 1.00 96.69 73 TYR A N 1
ATOM 609 C CA . TYR A 1 73 ? -6.303 1.274 14.254 1.00 96.69 73 TYR A CA 1
ATOM 610 C C . TYR A 1 73 ? -5.865 0.186 13.269 1.00 96.69 73 TYR A C 1
ATOM 612 O O . TYR A 1 73 ? -6.013 -0.995 13.529 1.00 96.69 73 TYR A O 1
ATOM 620 N N . LEU A 1 74 ? -5.352 0.591 12.107 1.00 97.19 74 LEU A N 1
ATOM 621 C CA . LEU A 1 74 ? -4.661 -0.323 11.200 1.00 97.19 74 LEU A CA 1
ATOM 622 C C . LEU A 1 74 ? -3.167 -0.071 11.314 1.00 97.19 74 LEU A C 1
ATOM 624 O O . LEU A 1 74 ? -2.686 1.006 10.940 1.00 97.19 74 LEU A O 1
ATOM 628 N N . ASN A 1 75 ? -2.442 -1.063 11.813 1.00 95.81 75 ASN A N 1
ATOM 629 C CA . ASN A 1 75 ? -0.987 -1.036 11.862 1.00 95.81 75 ASN A CA 1
ATOM 630 C C . ASN A 1 75 ? -0.373 -1.417 10.499 1.00 95.81 75 ASN A C 1
ATOM 632 O O . ASN A 1 75 ? -1.065 -1.758 9.534 1.00 95.81 75 ASN A O 1
ATOM 636 N N . ILE A 1 76 ? 0.960 -1.365 10.405 1.00 95.00 76 ILE A N 1
ATOM 637 C CA . ILE A 1 76 ? 1.689 -1.706 9.173 1.00 95.00 76 ILE A CA 1
ATOM 638 C C . ILE A 1 76 ? 1.313 -3.093 8.661 1.00 95.00 76 ILE A C 1
ATOM 640 O O . ILE A 1 76 ? 1.103 -3.260 7.463 1.00 95.00 76 ILE A O 1
ATOM 644 N N . HIS A 1 77 ? 1.266 -4.085 9.547 1.00 95.25 77 HIS A N 1
ATOM 645 C CA . HIS A 1 77 ? 1.081 -5.477 9.160 1.00 95.25 77 HIS A CA 1
ATOM 646 C C . HIS A 1 77 ? -0.320 -5.732 8.609 1.00 95.25 77 HIS A C 1
ATOM 648 O O . HIS A 1 77 ? -0.469 -6.473 7.639 1.00 95.25 77 HIS A O 1
ATOM 654 N N . GLU A 1 78 ? -1.334 -5.085 9.173 1.00 96.69 78 GLU A N 1
ATOM 655 C CA . GLU A 1 78 ? -2.713 -5.162 8.686 1.00 96.69 78 GLU A CA 1
ATOM 656 C C . GLU A 1 78 ? -2.866 -4.473 7.329 1.00 96.69 78 GLU A C 1
ATOM 658 O O . GLU A 1 78 ? -3.471 -5.027 6.406 1.00 96.69 78 GLU A O 1
ATOM 663 N N . VAL A 1 79 ? -2.236 -3.305 7.160 1.00 96.62 79 VAL A N 1
ATOM 664 C CA . VAL A 1 79 ? -2.177 -2.616 5.865 1.00 96.62 79 VAL A CA 1
ATOM 665 C C . VAL A 1 79 ? -1.448 -3.475 4.829 1.00 96.62 79 VAL A C 1
ATOM 667 O O . VAL A 1 79 ? -1.963 -3.684 3.734 1.00 96.62 79 VAL A O 1
ATOM 670 N N . GLU A 1 80 ? -0.273 -4.017 5.145 1.00 96.00 80 GLU A N 1
ATOM 671 C CA . GLU A 1 80 ? 0.485 -4.875 4.228 1.00 96.00 80 GLU A CA 1
ATOM 672 C C . GLU A 1 80 ? -0.281 -6.151 3.865 1.00 96.00 80 GLU A C 1
ATOM 674 O O . GLU A 1 80 ? -0.259 -6.549 2.700 1.00 96.00 80 GLU A O 1
ATOM 679 N N . ALA A 1 81 ? -1.013 -6.752 4.808 1.00 95.12 81 ALA A N 1
ATOM 680 C CA . ALA A 1 81 ? -1.852 -7.920 4.556 1.00 95.12 81 ALA A CA 1
ATOM 681 C C . ALA A 1 81 ? -3.012 -7.616 3.593 1.00 95.12 81 ALA A C 1
ATOM 683 O O . ALA A 1 81 ? -3.308 -8.432 2.716 1.00 95.12 81 ALA A O 1
ATOM 684 N N . LEU A 1 82 ? -3.638 -6.439 3.711 1.00 94.81 82 LEU A N 1
ATOM 685 C CA . LEU A 1 82 ? -4.631 -5.959 2.746 1.00 94.81 82 LEU A CA 1
ATOM 686 C C . LEU A 1 82 ? -4.009 -5.801 1.349 1.00 94.81 82 LEU A C 1
ATOM 688 O O . LEU A 1 82 ? -4.572 -6.266 0.357 1.00 94.81 82 LEU A O 1
ATOM 692 N N . LEU A 1 83 ? -2.847 -5.146 1.266 1.00 95.88 83 LEU A N 1
ATOM 693 C CA . LEU A 1 83 ? -2.166 -4.855 -0.000 1.00 95.88 83 LEU A CA 1
ATOM 694 C C . LEU A 1 83 ? -1.632 -6.117 -0.683 1.00 95.88 83 LEU A C 1
ATOM 696 O O . LEU A 1 83 ? -1.670 -6.207 -1.909 1.00 95.88 83 LEU A O 1
ATOM 700 N N . GLN A 1 84 ? -1.202 -7.109 0.096 1.00 95.19 84 GLN A N 1
ATOM 701 C CA . GLN A 1 84 ? -0.711 -8.391 -0.404 1.00 95.19 84 GLN A CA 1
ATOM 702 C C . GLN A 1 84 ? -1.723 -9.073 -1.334 1.00 95.19 84 GLN A C 1
ATOM 704 O O . GLN A 1 84 ? -1.339 -9.642 -2.350 1.00 95.19 84 GLN A O 1
ATOM 709 N N . ARG A 1 85 ? -3.027 -8.948 -1.057 1.00 92.19 85 ARG A N 1
ATOM 710 C CA . ARG A 1 85 ? -4.085 -9.534 -1.904 1.00 92.19 85 ARG A CA 1
ATOM 711 C C . ARG A 1 85 ? -4.170 -8.909 -3.288 1.00 92.19 85 ARG A C 1
ATOM 713 O O . ARG A 1 85 ? -4.635 -9.538 -4.235 1.00 92.19 85 ARG A O 1
ATOM 720 N N . GLU A 1 86 ? -3.747 -7.657 -3.402 1.00 93.06 86 GLU A N 1
ATOM 721 C CA . GLU A 1 86 ? -3.645 -6.995 -4.692 1.00 93.06 86 GLU A CA 1
ATOM 722 C C . GLU A 1 86 ? -2.404 -7.491 -5.447 1.00 93.06 86 GLU A C 1
ATOM 724 O O . GLU A 1 86 ? -2.502 -7.807 -6.629 1.00 93.06 86 GLU A O 1
ATOM 729 N N . LEU A 1 87 ? -1.275 -7.654 -4.748 1.00 93.75 87 LEU A N 1
ATOM 730 C CA . LEU A 1 87 ? -0.007 -8.134 -5.313 1.00 93.75 87 LEU A CA 1
ATOM 731 C C . LEU A 1 87 ? -0.054 -9.593 -5.780 1.00 93.75 87 LEU A C 1
ATOM 733 O O . LEU A 1 87 ? 0.511 -9.901 -6.826 1.00 93.75 87 LEU A O 1
ATOM 737 N N . GLU A 1 88 ? -0.796 -10.462 -5.087 1.00 92.69 88 GLU A N 1
ATOM 738 C CA . GLU A 1 88 ? -1.017 -11.875 -5.456 1.00 92.69 88 GLU A CA 1
ATOM 739 C C . GLU A 1 88 ? -1.627 -12.061 -6.860 1.00 92.69 88 GLU A C 1
ATOM 741 O O . GLU A 1 88 ? -1.603 -13.157 -7.418 1.00 92.69 88 GLU A O 1
ATOM 746 N N . LYS A 1 89 ? -2.187 -11.004 -7.464 1.00 91.31 89 LYS A N 1
ATOM 747 C CA . LYS A 1 89 ? -2.699 -11.047 -8.842 1.00 91.31 89 LYS A CA 1
ATOM 748 C C . LYS A 1 89 ? -1.588 -11.030 -9.894 1.00 91.31 89 LYS A C 1
ATOM 750 O O . LYS A 1 89 ? -1.849 -11.420 -11.029 1.00 91.31 89 LYS A O 1
ATOM 755 N N . VAL A 1 90 ? -0.406 -10.522 -9.549 1.00 90.00 90 VAL A N 1
ATOM 756 C CA . VAL A 1 90 ? 0.740 -10.368 -10.463 1.00 90.00 90 VAL A CA 1
ATOM 757 C C . VAL A 1 90 ? 1.918 -11.220 -10.014 1.00 90.00 90 VAL A C 1
ATOM 759 O O . VAL A 1 90 ? 2.579 -11.829 -10.847 1.00 90.00 90 VAL A O 1
ATOM 762 N N . TYR A 1 91 ? 2.152 -11.306 -8.708 1.00 90.62 91 TYR A N 1
ATOM 763 C CA . TYR A 1 91 ? 3.267 -12.044 -8.139 1.00 90.62 91 TYR A CA 1
ATOM 764 C C . TYR A 1 91 ? 2.814 -13.422 -7.657 1.00 90.62 91 TYR A C 1
ATOM 766 O O . TYR A 1 91 ? 2.025 -13.540 -6.720 1.00 90.62 91 TYR A O 1
ATOM 774 N N . ASN A 1 92 ? 3.340 -14.469 -8.292 1.00 91.00 92 ASN A N 1
ATOM 775 C CA . ASN A 1 92 ? 3.107 -15.857 -7.912 1.00 91.00 92 ASN A CA 1
ATOM 776 C C . ASN A 1 92 ? 4.444 -16.567 -7.636 1.00 91.00 92 ASN A C 1
ATOM 778 O O . ASN A 1 92 ? 5.201 -16.790 -8.578 1.00 91.00 92 ASN A O 1
ATOM 782 N N . PRO A 1 93 ? 4.723 -17.005 -6.394 1.00 91.19 93 PRO A N 1
ATOM 783 C CA . PRO A 1 93 ? 5.961 -17.706 -6.051 1.00 91.19 93 PRO A CA 1
ATOM 784 C C . PRO A 1 93 ? 6.227 -19.013 -6.810 1.00 91.19 93 PRO A C 1
ATOM 786 O O . PRO A 1 93 ? 7.345 -19.527 -6.768 1.00 91.19 93 PRO A O 1
ATOM 789 N N . GLU A 1 94 ? 5.210 -19.584 -7.461 1.00 92.06 94 GLU A N 1
ATOM 790 C CA . GLU A 1 94 ? 5.349 -20.781 -8.297 1.00 92.06 94 GLU A CA 1
ATOM 791 C C . GLU A 1 94 ? 5.811 -20.470 -9.734 1.00 92.06 94 GLU A C 1
ATOM 793 O O . GLU A 1 94 ? 6.202 -21.393 -10.458 1.00 92.06 94 GLU A O 1
ATOM 798 N N . ASP A 1 95 ? 5.793 -19.200 -10.152 1.00 88.12 95 ASP A N 1
ATOM 799 C CA . ASP A 1 95 ? 6.181 -18.801 -11.502 1.00 88.12 95 ASP A CA 1
ATOM 800 C C . ASP A 1 95 ? 7.714 -18.816 -11.666 1.00 88.12 95 ASP A C 1
ATOM 802 O O . ASP A 1 95 ? 8.439 -18.322 -10.801 1.00 88.12 95 ASP A O 1
ATOM 806 N N . PRO A 1 96 ? 8.253 -19.336 -12.788 1.00 85.75 96 PRO A N 1
ATOM 807 C CA . PRO A 1 96 ? 9.702 -19.383 -13.014 1.00 85.75 96 PRO A CA 1
ATOM 808 C C . PRO A 1 96 ? 10.392 -18.015 -13.028 1.00 85.75 96 PRO A C 1
ATOM 810 O O . PRO A 1 96 ? 11.578 -17.936 -12.713 1.00 85.75 96 PRO A O 1
ATOM 813 N N . ASP A 1 97 ? 9.652 -16.972 -13.406 1.00 81.00 97 ASP A N 1
ATOM 814 C CA . ASP A 1 97 ? 10.135 -15.595 -13.527 1.00 81.00 97 ASP A CA 1
ATOM 815 C C . ASP A 1 97 ? 9.803 -14.748 -12.281 1.00 81.00 97 ASP A C 1
ATOM 817 O O . ASP A 1 97 ? 9.995 -13.536 -12.292 1.00 81.00 97 ASP A O 1
ATOM 821 N N . TYR A 1 98 ? 9.300 -15.366 -11.204 1.00 86.25 98 TYR A N 1
ATOM 822 C CA . TYR A 1 98 ? 8.992 -14.666 -9.958 1.00 86.25 98 TYR A CA 1
ATOM 823 C C . TYR A 1 98 ? 10.256 -14.127 -9.284 1.00 86.25 98 TYR A C 1
ATOM 825 O O . TYR A 1 98 ? 11.161 -14.885 -8.918 1.00 86.25 98 TYR A O 1
ATOM 833 N N . ASP A 1 99 ? 10.267 -12.816 -9.050 1.00 86.94 99 ASP A N 1
ATOM 834 C CA . ASP A 1 99 ? 11.259 -12.147 -8.221 1.00 86.94 99 ASP A CA 1
ATOM 835 C C . ASP A 1 99 ? 10.626 -11.701 -6.882 1.00 86.94 99 ASP A C 1
ATOM 837 O O . ASP A 1 99 ? 9.847 -10.742 -6.845 1.00 86.94 99 ASP A O 1
ATOM 841 N N . PRO A 1 100 ? 10.982 -12.341 -5.746 1.00 87.88 100 PRO A N 1
ATOM 842 C CA . PRO A 1 100 ? 10.489 -11.947 -4.424 1.00 87.88 100 PRO A CA 1
ATOM 843 C C . PRO A 1 100 ? 10.837 -10.509 -4.030 1.00 87.88 100 PRO A C 1
ATOM 845 O O . PRO A 1 100 ? 10.286 -9.964 -3.070 1.00 87.88 100 PRO A O 1
ATOM 848 N N . TRP A 1 101 ? 11.830 -9.910 -4.680 1.00 86.12 101 TRP A N 1
ATOM 849 C CA . TRP A 1 101 ? 12.248 -8.555 -4.383 1.00 86.12 101 TRP A CA 1
ATOM 850 C C . TRP A 1 101 ? 11.376 -7.511 -5.084 1.00 86.12 101 TRP A C 1
ATOM 852 O O . TRP A 1 101 ? 11.064 -6.497 -4.460 1.00 86.12 101 TRP A O 1
ATOM 862 N N . GLU A 1 102 ? 10.910 -7.779 -6.308 1.00 87.56 102 GLU A N 1
ATOM 863 C CA . GLU A 1 102 ? 9.930 -6.934 -7.008 1.00 87.56 102 GLU A CA 1
ATOM 864 C C . GLU A 1 102 ? 8.635 -6.810 -6.195 1.00 87.56 102 GLU A C 1
ATOM 866 O O . GLU A 1 102 ? 8.157 -5.704 -5.936 1.00 87.56 102 GLU A O 1
ATOM 871 N N . GLU A 1 103 ? 8.138 -7.939 -5.685 1.00 91.94 103 GLU A N 1
ATOM 872 C CA . GLU A 1 103 ? 6.955 -7.985 -4.825 1.00 91.94 103 GLU A CA 1
ATOM 873 C C . GLU A 1 103 ? 7.146 -7.168 -3.538 1.00 91.94 103 GLU A C 1
ATOM 875 O O . GLU A 1 103 ? 6.306 -6.336 -3.191 1.00 91.94 103 GLU A O 1
ATOM 880 N N . LYS A 1 104 ? 8.272 -7.351 -2.834 1.00 91.56 104 LYS A N 1
ATOM 881 C CA . LYS A 1 104 ? 8.576 -6.592 -1.605 1.00 91.56 104 LYS A CA 1
ATOM 882 C C . LYS A 1 104 ? 8.719 -5.098 -1.854 1.00 91.56 104 LYS A C 1
ATOM 884 O O . LYS A 1 104 ? 8.364 -4.283 -0.991 1.00 91.56 104 LYS A O 1
ATOM 889 N N . TYR A 1 105 ? 9.277 -4.737 -3.004 1.00 89.88 105 TYR A N 1
ATOM 890 C CA . TYR A 1 105 ? 9.394 -3.351 -3.410 1.00 89.88 105 TYR A CA 1
ATOM 891 C C . TYR A 1 105 ? 8.020 -2.730 -3.642 1.00 89.88 105 TYR A C 1
ATOM 893 O O . TYR A 1 105 ? 7.713 -1.695 -3.042 1.00 89.88 105 TYR A O 1
ATOM 901 N N . ASP A 1 106 ? 7.163 -3.392 -4.417 1.00 92.50 106 ASP A N 1
ATOM 902 C CA . ASP A 1 106 ? 5.795 -2.932 -4.633 1.00 92.50 106 ASP A CA 1
ATOM 903 C C . ASP A 1 106 ? 4.992 -2.878 -3.335 1.00 92.50 106 ASP A C 1
ATOM 905 O O . ASP A 1 106 ? 4.360 -1.857 -3.076 1.00 92.50 106 ASP A O 1
ATOM 909 N N . GLN A 1 107 ? 5.095 -3.878 -2.457 1.00 95.19 107 GLN A N 1
ATOM 910 C CA . GLN A 1 107 ? 4.450 -3.850 -1.140 1.00 95.19 107 GLN A CA 1
ATOM 911 C C . GLN A 1 107 ? 4.872 -2.622 -0.327 1.00 95.19 107 GLN A C 1
ATOM 913 O O . GLN A 1 107 ? 4.026 -1.923 0.232 1.00 95.19 107 GLN A O 1
ATOM 918 N N . SER A 1 108 ? 6.168 -2.297 -0.313 1.00 93.44 108 SER A N 1
ATOM 919 C CA . SER A 1 108 ? 6.677 -1.127 0.410 1.00 93.44 108 SER A CA 1
ATOM 920 C C . SER A 1 108 ? 6.217 0.196 -0.204 1.00 93.44 108 SER A C 1
ATOM 922 O O . SER A 1 108 ? 5.861 1.123 0.530 1.00 93.44 108 SER A O 1
ATOM 924 N N . ARG A 1 109 ? 6.188 0.300 -1.538 1.00 93.62 109 ARG A N 1
ATOM 925 C CA . ARG A 1 109 ? 5.676 1.486 -2.241 1.00 93.62 109 ARG A CA 1
ATOM 926 C C . ARG A 1 109 ? 4.173 1.659 -2.029 1.00 93.62 109 ARG A C 1
ATOM 928 O O . ARG A 1 109 ? 3.721 2.772 -1.755 1.00 93.62 109 ARG A O 1
ATOM 935 N N . MET A 1 110 ? 3.413 0.569 -2.106 1.00 95.56 110 MET A N 1
ATOM 936 C CA . MET A 1 110 ? 1.975 0.560 -1.861 1.00 95.56 110 MET A CA 1
ATOM 937 C C . MET A 1 110 ? 1.661 0.941 -0.412 1.00 95.56 110 MET A C 1
ATOM 939 O O . MET A 1 110 ? 0.798 1.792 -0.198 1.00 95.56 110 MET A O 1
ATOM 943 N N . ARG A 1 111 ? 2.402 0.406 0.572 1.00 96.19 111 ARG A N 1
ATOM 944 C CA . ARG A 1 111 ? 2.293 0.803 1.988 1.00 96.19 111 ARG A CA 1
ATOM 945 C C . ARG A 1 111 ? 2.522 2.297 2.141 1.00 96.19 111 ARG A C 1
ATOM 947 O O . ARG A 1 111 ? 1.695 2.982 2.729 1.00 96.19 111 ARG A O 1
ATOM 954 N N . GLN A 1 112 ? 3.612 2.821 1.582 1.00 94.06 112 GLN A N 1
ATOM 955 C CA . GLN A 1 112 ? 3.922 4.245 1.685 1.00 94.06 112 GLN A CA 1
ATOM 956 C C . GLN A 1 112 ? 2.814 5.114 1.075 1.00 94.06 112 GLN A C 1
ATOM 958 O O . GLN A 1 112 ? 2.406 6.105 1.674 1.00 94.06 112 GLN A O 1
ATOM 963 N N . LYS A 1 113 ? 2.279 4.715 -0.082 1.00 94.44 113 LYS A N 1
ATOM 964 C CA . LYS A 1 113 ? 1.161 5.404 -0.738 1.00 94.44 113 LYS A CA 1
ATOM 965 C C . LYS A 1 113 ? -0.136 5.334 0.056 1.00 94.44 113 LYS A C 1
ATOM 967 O O . LYS A 1 113 ? -0.884 6.309 0.069 1.00 94.44 113 LYS A O 1
ATOM 972 N N . PHE A 1 114 ? -0.390 4.213 0.722 1.00 96.25 114 PHE A N 1
ATOM 973 C CA . PHE A 1 114 ? -1.517 4.063 1.631 1.00 96.25 114 PHE A CA 1
ATOM 974 C C . PHE A 1 114 ? -1.363 4.989 2.844 1.00 96.25 114 PHE A C 1
ATOM 976 O O . PHE A 1 114 ? -2.255 5.787 3.118 1.00 96.25 114 PHE A O 1
ATOM 983 N N . MET A 1 115 ? -0.208 4.969 3.512 1.00 95.00 115 MET A N 1
ATOM 984 C CA . MET A 1 115 ? 0.049 5.821 4.677 1.00 95.00 115 MET A CA 1
ATOM 985 C C . MET A 1 115 ? -0.040 7.310 4.317 1.00 95.00 115 MET A C 1
ATOM 987 O O . MET A 1 115 ? -0.794 8.036 4.945 1.00 95.00 115 MET A O 1
ATOM 991 N N . GLU A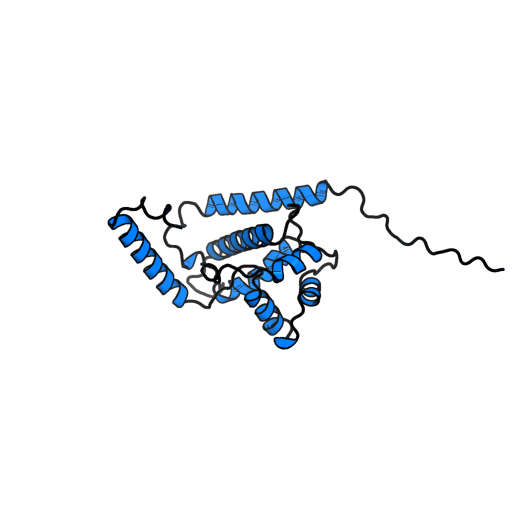 1 116 ? 0.585 7.761 3.221 1.00 93.56 116 GLU A N 1
ATOM 992 C CA . GLU A 1 116 ? 0.483 9.156 2.731 1.00 93.56 116 GLU A CA 1
ATOM 993 C C . GLU A 1 116 ? -0.954 9.656 2.544 1.00 93.56 116 GLU A C 1
ATOM 995 O O . GLU A 1 116 ? -1.220 10.860 2.550 1.00 93.56 116 GLU A O 1
ATOM 1000 N N . ARG A 1 117 ? -1.870 8.726 2.292 1.00 93.50 117 ARG A N 1
ATOM 1001 C CA . ARG A 1 117 ? -3.258 9.003 1.968 1.00 93.50 117 ARG A CA 1
ATOM 1002 C C . ARG A 1 117 ? -4.169 8.948 3.188 1.00 93.50 117 ARG A C 1
ATOM 1004 O O . ARG A 1 117 ? -5.136 9.710 3.242 1.00 93.50 117 ARG A O 1
ATOM 1011 N N . PHE A 1 118 ? -3.911 8.016 4.095 1.00 95.69 118 PHE A N 1
ATOM 1012 C CA . PHE A 1 118 ? -4.804 7.696 5.198 1.00 95.69 118 PHE A CA 1
ATOM 1013 C C . PHE A 1 118 ? -4.271 8.168 6.551 1.00 95.69 118 PHE A C 1
ATOM 1015 O O . PHE A 1 118 ? -5.052 8.728 7.305 1.00 95.69 118 PHE A O 1
ATOM 1022 N N . ASP A 1 119 ? -2.979 8.016 6.829 1.00 95.88 119 ASP A N 1
ATOM 1023 C CA . ASP A 1 119 ? -2.337 8.464 8.070 1.00 95.88 119 ASP A CA 1
ATOM 1024 C C . ASP A 1 119 ? -2.130 9.991 8.019 1.00 95.88 119 ASP A C 1
ATOM 1026 O O . ASP A 1 119 ? -1.196 10.508 7.398 1.00 95.88 119 ASP A O 1
ATOM 1030 N N . THR A 1 120 ? -3.080 10.739 8.586 1.00 94.06 120 THR A N 1
ATOM 1031 C CA . THR A 1 120 ? -3.111 12.206 8.484 1.00 94.06 120 THR A CA 1
ATOM 1032 C C . THR A 1 120 ? -2.355 12.905 9.600 1.00 94.06 120 THR A C 1
ATOM 1034 O O . THR A 1 120 ? -1.946 14.058 9.411 1.00 94.06 120 THR A O 1
ATOM 1037 N N . ASP A 1 121 ? -2.181 12.252 10.746 1.00 92.94 121 ASP A N 1
ATOM 1038 C CA . ASP A 1 121 ? -1.397 12.774 11.864 1.00 92.94 121 ASP A CA 1
ATOM 1039 C C . ASP A 1 121 ? 0.064 12.287 11.864 1.00 92.94 121 ASP A C 1
ATOM 1041 O O . ASP A 1 121 ? 0.907 12.896 12.533 1.00 92.94 121 ASP A O 1
ATOM 1045 N N . GLY A 1 122 ? 0.399 11.325 11.002 1.00 92.00 122 GLY A N 1
ATOM 1046 C CA . GLY A 1 122 ? 1.758 10.865 10.744 1.00 92.00 122 GLY A CA 1
ATOM 1047 C C . GLY A 1 122 ? 2.281 9.913 11.814 1.00 92.00 122 GLY A C 1
ATOM 1048 O O . GLY A 1 122 ? 3.506 9.814 11.971 1.00 92.00 122 GLY A O 1
ATOM 1049 N N . ASP A 1 123 ? 1.390 9.277 12.577 1.00 91.12 123 ASP A N 1
ATOM 1050 C CA . ASP A 1 123 ? 1.745 8.342 13.642 1.00 91.12 123 ASP A CA 1
ATOM 1051 C C . ASP A 1 123 ? 1.977 6.906 13.137 1.00 91.12 123 ASP A C 1
ATOM 1053 O O . ASP A 1 123 ? 2.470 6.065 13.891 1.00 91.12 123 ASP A O 1
ATOM 1057 N N . TYR A 1 124 ? 1.744 6.676 11.839 1.00 92.31 124 TYR A N 1
ATOM 1058 C CA . TYR A 1 124 ? 1.912 5.409 11.129 1.00 92.31 124 TYR A CA 1
ATOM 1059 C C . TYR A 1 124 ? 0.908 4.311 11.514 1.00 92.31 124 TYR A C 1
ATOM 1061 O O . TYR A 1 124 ? 1.113 3.144 11.169 1.00 92.31 124 TYR A O 1
ATOM 1069 N N . PHE A 1 125 ? -0.188 4.700 12.167 1.00 95.12 125 PHE A N 1
ATOM 1070 C CA . PHE A 1 125 ? -1.369 3.895 12.448 1.00 95.12 125 PHE A CA 1
ATOM 1071 C C . PHE A 1 125 ? -2.587 4.574 11.826 1.00 95.12 125 PHE A C 1
ATOM 1073 O O . PHE A 1 125 ? -2.890 5.732 12.081 1.00 95.12 125 PHE A O 1
ATOM 1080 N N . VAL A 1 126 ? -3.353 3.853 11.012 1.00 97.06 126 VAL A N 1
ATOM 1081 C CA . VAL A 1 126 ? -4.537 4.455 10.389 1.00 97.06 126 VAL A CA 1
ATOM 1082 C C . VAL A 1 126 ? -5.739 4.260 11.293 1.00 97.06 126 VAL A C 1
ATOM 1084 O O . VAL A 1 126 ? -6.286 3.162 11.392 1.00 97.06 126 VAL A O 1
ATOM 1087 N N . SER A 1 127 ? -6.212 5.336 11.915 1.00 97.31 127 SER A N 1
ATOM 1088 C CA . SER A 1 127 ? -7.440 5.273 12.705 1.00 97.31 127 SER A CA 1
ATOM 1089 C C . SER A 1 127 ? -8.664 5.005 11.822 1.00 97.31 127 SER A C 1
ATOM 1091 O O . SER A 1 127 ? -8.728 5.358 10.638 1.00 97.31 127 SER A O 1
ATOM 1093 N N . ARG A 1 128 ? -9.727 4.458 12.418 1.00 96.56 128 ARG A N 1
ATOM 1094 C CA . ARG A 1 128 ? -11.007 4.271 11.712 1.00 96.56 128 ARG A CA 1
ATOM 1095 C C . ARG A 1 128 ? -11.523 5.546 11.043 1.00 96.56 128 ARG A C 1
ATOM 1097 O O . ARG A 1 128 ? -12.053 5.502 9.934 1.00 96.56 128 ARG A O 1
ATOM 1104 N N . ASP A 1 129 ? -11.426 6.686 11.718 1.00 96.00 129 ASP A N 1
ATOM 1105 C CA . ASP A 1 129 ? -11.967 7.942 11.194 1.00 96.00 129 ASP A CA 1
ATOM 1106 C C . ASP A 1 129 ? -11.154 8.455 9.997 1.00 96.00 129 ASP A C 1
ATOM 1108 O O . ASP A 1 129 ? -11.728 9.001 9.050 1.00 96.00 129 ASP A O 1
ATOM 1112 N N . GLU A 1 130 ? -9.840 8.252 10.012 1.00 96.75 130 GLU A N 1
ATOM 1113 C CA . GLU A 1 130 ? -8.949 8.511 8.884 1.00 96.75 130 GLU A CA 1
ATOM 1114 C C . GLU A 1 130 ? -9.251 7.613 7.694 1.00 96.75 130 GLU A C 1
ATOM 1116 O O . GLU A 1 130 ? -9.483 8.116 6.589 1.00 96.75 130 GLU A O 1
ATOM 1121 N N . PHE A 1 131 ? -9.369 6.306 7.939 1.00 96.94 131 PHE A N 1
ATOM 1122 C CA . PHE A 1 131 ? -9.769 5.336 6.929 1.00 96.94 131 PHE A CA 1
ATOM 1123 C C . PHE A 1 131 ? -11.065 5.764 6.232 1.00 96.94 131 PHE A C 1
ATOM 1125 O O . PHE A 1 131 ? -11.111 5.958 5.017 1.00 96.94 131 PHE A O 1
ATOM 1132 N N . LEU A 1 132 ? -12.126 6.021 6.998 1.00 94.62 132 LEU A N 1
ATOM 1133 C CA . LEU A 1 132 ? -13.431 6.390 6.442 1.00 94.62 132 LEU A CA 1
ATOM 1134 C C . LEU A 1 132 ? -13.399 7.695 5.628 1.00 94.62 132 LEU A C 1
ATOM 1136 O O . LEU A 1 132 ? -14.149 7.830 4.654 1.00 94.62 132 LEU A O 1
ATOM 1140 N N . ARG A 1 133 ? -12.548 8.661 5.996 1.00 93.44 133 ARG A N 1
ATOM 1141 C CA . ARG A 1 133 ? -12.354 9.890 5.207 1.00 93.44 133 ARG A CA 1
ATOM 1142 C C . ARG A 1 133 ? -11.591 9.608 3.916 1.00 93.44 133 ARG A C 1
ATOM 1144 O O . ARG A 1 133 ? -11.992 10.118 2.869 1.00 93.44 133 ARG A O 1
ATOM 1151 N N . GLY A 1 134 ? -10.534 8.802 3.983 1.00 91.44 134 GLY A N 1
ATOM 1152 C CA . GLY A 1 134 ? -9.679 8.486 2.842 1.00 91.44 134 GLY A CA 1
ATOM 1153 C C . GLY A 1 134 ? -10.369 7.614 1.790 1.00 91.44 134 GLY A C 1
ATOM 1154 O O . GLY A 1 134 ? -10.205 7.872 0.598 1.00 91.44 134 GLY A O 1
ATOM 1155 N N . VAL A 1 135 ? -11.217 6.656 2.186 1.00 90.88 135 VAL A N 1
ATOM 1156 C CA . VAL A 1 135 ? -11.905 5.745 1.242 1.00 90.88 135 VAL A CA 1
ATOM 1157 C C . VAL A 1 135 ? -12.807 6.498 0.262 1.00 90.88 135 VAL A C 1
ATOM 1159 O O . VAL A 1 135 ? -12.962 6.096 -0.889 1.00 90.88 135 VAL A O 1
ATOM 1162 N N . ASN A 1 136 ? -13.395 7.614 0.696 1.00 84.75 136 ASN A N 1
ATOM 1163 C CA . ASN A 1 136 ? -14.317 8.398 -0.126 1.00 84.75 136 ASN A CA 1
ATOM 1164 C C . ASN A 1 136 ? -13.619 9.358 -1.099 1.00 84.75 136 ASN A C 1
ATOM 1166 O O . ASN A 1 136 ? -14.287 9.994 -1.916 1.00 84.75 136 ASN A O 1
ATOM 1170 N N . GLN A 1 137 ? -12.295 9.497 -1.022 1.00 87.62 137 GLN A N 1
ATOM 1171 C CA . GLN A 1 137 ? -11.560 10.315 -1.978 1.00 87.62 137 GLN A CA 1
ATOM 1172 C C . GLN A 1 137 ? -11.203 9.448 -3.198 1.00 87.62 137 GLN A C 1
ATOM 1174 O O . GLN A 1 137 ? -10.595 8.399 -3.049 1.00 87.62 137 GLN A O 1
ATOM 1179 N N . PRO A 1 138 ? -11.552 9.805 -4.435 1.00 86.06 138 PRO A N 1
ATOM 1180 C CA . PRO A 1 138 ? -11.085 9.040 -5.586 1.00 86.06 138 PRO A CA 1
ATOM 1181 C C . PRO A 1 138 ? -9.612 9.350 -5.881 1.00 86.06 138 PRO A C 1
ATOM 1183 O O . PRO A 1 138 ? -9.141 10.466 -5.645 1.00 86.06 138 PRO A O 1
ATOM 1186 N N . TYR A 1 139 ? -8.891 8.380 -6.442 1.00 86.75 139 TYR A N 1
ATOM 1187 C CA . TYR A 1 139 ? -7.635 8.673 -7.129 1.00 86.75 139 TYR A CA 1
ATOM 1188 C C . TYR A 1 139 ? -7.912 9.512 -8.389 1.00 86.75 139 TYR A C 1
ATOM 1190 O O . TYR A 1 139 ? -8.987 9.389 -8.992 1.00 86.75 139 TYR A O 1
ATOM 1198 N N . PRO A 1 140 ? -6.979 10.382 -8.815 1.00 85.12 140 PRO A N 1
ATOM 1199 C CA . PRO A 1 140 ? -7.078 11.029 -10.116 1.00 85.12 140 PRO A CA 1
ATOM 1200 C C . PRO A 1 140 ? -7.197 9.982 -11.229 1.00 85.12 140 PRO A C 1
ATOM 1202 O O . PRO A 1 140 ? -6.531 8.956 -11.195 1.00 85.12 140 PRO A O 1
ATOM 1205 N N . SER A 1 141 ? -8.001 10.245 -12.261 1.00 78.94 141 SER A N 1
ATOM 1206 C CA . SER A 1 141 ? -8.278 9.241 -13.304 1.00 78.94 141 SER A CA 1
ATOM 1207 C C . SER A 1 141 ? -7.031 8.743 -14.048 1.00 78.94 141 SER A C 1
ATOM 1209 O O . SER A 1 141 ? -7.036 7.635 -14.572 1.00 78.94 141 SER A O 1
ATOM 1211 N N . TYR A 1 142 ? -5.979 9.565 -14.120 1.00 75.69 142 TYR A N 1
ATOM 1212 C CA . TYR A 1 142 ? -4.701 9.220 -14.752 1.00 75.69 142 TYR A CA 1
ATOM 1213 C C . TYR A 1 142 ? -3.793 8.338 -13.877 1.00 75.69 142 TYR A C 1
ATOM 1215 O O . TYR A 1 142 ? -2.740 7.930 -14.346 1.00 75.69 142 TYR A O 1
ATOM 1223 N N . ASP A 1 143 ? -4.180 8.096 -12.627 1.00 78.44 143 ASP A N 1
ATOM 1224 C CA . ASP A 1 143 ? -3.436 7.367 -11.596 1.00 78.44 143 ASP A CA 1
ATOM 1225 C C . ASP A 1 143 ? -4.403 6.390 -10.914 1.00 78.44 143 ASP A C 1
ATOM 1227 O O . ASP A 1 143 ? -4.547 6.382 -9.700 1.00 78.44 143 ASP A O 1
ATOM 1231 N N . SER A 1 144 ? -5.207 5.682 -11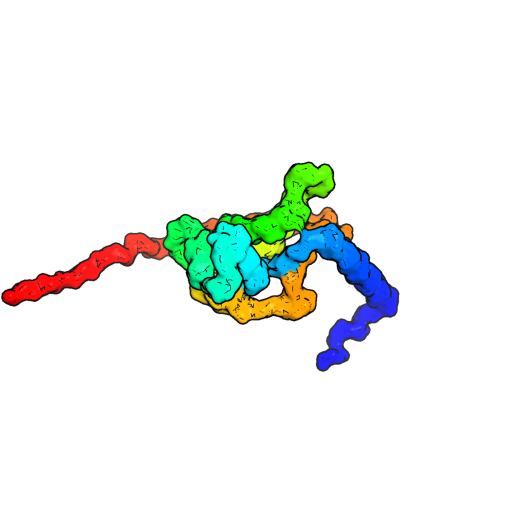.714 1.00 79.06 144 SER A N 1
ATOM 1232 C CA . SER A 1 144 ? -6.243 4.762 -11.216 1.00 79.06 144 SER A CA 1
ATOM 1233 C C . SER A 1 144 ? -5.723 3.343 -10.995 1.00 79.06 144 SER A C 1
ATOM 1235 O O . SER A 1 144 ? -6.264 2.626 -10.152 1.00 79.06 144 SER A O 1
ATOM 1237 N N . ASP A 1 145 ? -4.649 2.985 -11.697 1.00 87.75 145 ASP A N 1
ATOM 1238 C CA . ASP A 1 145 ? -4.025 1.667 -11.675 1.00 87.75 145 ASP A CA 1
ATOM 1239 C C . ASP A 1 145 ? -2.603 1.785 -11.133 1.00 87.75 145 ASP A C 1
ATOM 1241 O O . ASP A 1 145 ? -1.948 2.819 -11.297 1.00 87.75 145 ASP A O 1
ATOM 1245 N N . TRP A 1 146 ? -2.157 0.745 -10.439 1.00 91.00 146 TRP A N 1
ATOM 1246 C CA . TRP A 1 146 ? -0.815 0.654 -9.887 1.00 91.00 146 TRP A CA 1
ATOM 1247 C C . TRP A 1 146 ? 0.151 0.097 -10.931 1.00 91.00 146 TRP A C 1
ATOM 1249 O O . TRP A 1 146 ? -0.093 -0.973 -11.483 1.00 91.00 146 TRP A O 1
ATOM 1259 N N . MET A 1 147 ? 1.260 0.798 -11.163 1.00 87.81 147 MET A N 1
ATOM 1260 C CA . MET A 1 147 ? 2.342 0.323 -12.028 1.00 87.81 147 MET A CA 1
ATOM 1261 C C . MET A 1 147 ? 3.309 -0.520 -11.198 1.00 87.81 147 MET A C 1
ATOM 1263 O O . MET A 1 147 ? 3.920 -0.014 -10.253 1.00 87.81 147 MET A O 1
ATOM 1267 N N . THR A 1 148 ? 3.429 -1.799 -11.538 1.00 87.88 148 THR A N 1
ATOM 1268 C CA . THR A 1 148 ? 4.273 -2.740 -10.791 1.00 87.88 148 THR A CA 1
ATOM 1269 C C . THR A 1 148 ? 5.751 -2.536 -11.114 1.00 87.88 148 THR A C 1
ATOM 1271 O O . THR A 1 148 ? 6.106 -1.862 -12.084 1.00 87.88 148 THR A O 1
ATOM 1274 N N . ALA A 1 149 ? 6.641 -3.123 -10.317 1.00 85.00 149 ALA A N 1
ATOM 1275 C CA . ALA A 1 149 ? 8.072 -3.128 -10.612 1.00 85.00 149 ALA A CA 1
ATOM 1276 C C . ALA A 1 149 ? 8.382 -3.773 -11.981 1.00 85.00 149 ALA A C 1
ATOM 1278 O O . ALA A 1 149 ? 9.264 -3.291 -12.689 1.00 85.00 149 ALA A O 1
ATOM 1279 N N . GLN A 1 150 ? 7.601 -4.778 -12.399 1.00 76.69 150 GLN A N 1
ATOM 1280 C CA . GLN A 1 150 ? 7.727 -5.445 -13.705 1.00 76.69 150 GLN A CA 1
ATOM 1281 C C . GLN A 1 150 ? 7.430 -4.520 -14.896 1.00 76.69 150 GLN A C 1
ATOM 1283 O O . GLN A 1 150 ? 7.925 -4.732 -16.011 1.00 76.69 150 GLN A O 1
ATOM 1288 N N . ASP A 1 151 ? 6.635 -3.472 -14.671 1.00 77.44 151 ASP A N 1
ATOM 1289 C CA . ASP A 1 151 ? 6.279 -2.504 -15.703 1.00 77.44 151 ASP A CA 1
ATOM 1290 C C . ASP A 1 151 ? 7.388 -1.468 -15.964 1.00 77.44 151 ASP A C 1
ATOM 1292 O O . ASP A 1 151 ? 7.420 -0.852 -17.037 1.00 77.44 151 ASP A O 1
ATOM 1296 N N . GLU A 1 152 ? 8.314 -1.258 -15.021 1.00 68.19 152 GLU A N 1
ATOM 1297 C CA . GLU A 1 152 ? 9.293 -0.165 -15.052 1.00 68.19 152 GLU A CA 1
ATOM 1298 C C . GLU A 1 152 ? 10.716 -0.653 -15.414 1.00 68.19 152 GLU A C 1
ATOM 1300 O O . GLU A 1 152 ? 11.408 -1.272 -14.615 1.00 68.19 152 GLU A O 1
ATOM 1305 N N . GLU A 1 153 ? 11.205 -0.326 -16.623 1.00 53.75 153 GLU A N 1
ATOM 1306 C CA . GLU A 1 153 ? 12.520 -0.789 -17.132 1.00 53.75 153 GLU A CA 1
ATOM 1307 C C . GLU A 1 153 ? 13.754 -0.221 -16.405 1.00 53.75 153 GLU A C 1
ATOM 1309 O O . GLU A 1 153 ? 14.799 -0.868 -16.397 1.00 53.75 153 GLU A O 1
ATOM 1314 N N . ASP A 1 154 ? 13.656 0.963 -15.796 1.00 51.41 154 ASP A N 1
ATOM 1315 C CA . ASP A 1 154 ? 14.814 1.722 -15.288 1.00 51.41 154 ASP A CA 1
ATOM 1316 C C . ASP A 1 154 ? 15.059 1.556 -13.769 1.00 51.41 154 ASP A C 1
ATOM 1318 O O . ASP A 1 154 ? 15.892 2.250 -13.185 1.00 51.41 154 ASP A O 1
ATOM 1322 N N . MET A 1 155 ? 14.356 0.640 -13.094 1.00 51.06 155 MET A N 1
ATOM 1323 C CA . MET A 1 155 ? 14.309 0.608 -11.621 1.00 51.06 155 MET A CA 1
ATOM 1324 C C . MET A 1 155 ? 15.497 -0.077 -10.931 1.00 51.06 155 MET A C 1
ATOM 1326 O O . MET A 1 155 ? 15.641 0.027 -9.715 1.00 51.06 155 MET A O 1
ATOM 1330 N N . PHE A 1 156 ? 16.389 -0.752 -11.658 1.00 45.16 156 PHE A N 1
ATOM 1331 C CA . PHE A 1 156 ? 17.416 -1.608 -11.045 1.00 45.16 156 PHE A CA 1
ATOM 1332 C C . PHE A 1 156 ? 18.550 -0.872 -10.299 1.00 45.16 156 PHE A C 1
ATOM 1334 O O . PHE A 1 156 ? 19.236 -1.503 -9.497 1.00 45.16 156 PHE A O 1
ATOM 1341 N N . GLU A 1 157 ? 18.750 0.441 -10.480 1.00 45.56 157 GLU A N 1
ATOM 1342 C CA . GLU A 1 157 ? 19.870 1.165 -9.838 1.00 45.56 157 GLU A CA 1
ATOM 1343 C C . GLU A 1 157 ? 19.511 1.867 -8.511 1.00 45.56 157 GLU A C 1
ATOM 1345 O O . GLU A 1 157 ? 20.406 2.189 -7.732 1.00 45.56 157 GLU A O 1
ATOM 1350 N N . THR A 1 158 ? 18.225 2.061 -8.197 1.00 51.19 158 THR A N 1
ATOM 1351 C CA . THR A 1 158 ? 17.767 2.750 -6.967 1.00 51.19 158 THR A CA 1
ATOM 1352 C C . THR A 1 158 ? 17.015 1.852 -5.989 1.00 51.19 158 THR A C 1
ATOM 1354 O O . THR A 1 158 ? 16.718 2.272 -4.874 1.00 51.19 158 THR A O 1
ATOM 1357 N N . ASN A 1 159 ? 16.711 0.616 -6.374 1.00 65.31 159 ASN A N 1
ATOM 1358 C CA . ASN A 1 159 ? 15.624 -0.133 -5.758 1.00 65.31 159 ASN A CA 1
ATOM 1359 C C . ASN A 1 159 ? 16.027 -0.870 -4.456 1.00 65.31 159 ASN A C 1
ATOM 1361 O O . ASN A 1 159 ? 15.267 -0.836 -3.493 1.00 65.31 159 ASN A O 1
ATOM 1365 N N . GLU A 1 160 ? 17.262 -1.378 -4.293 1.00 70.62 160 GLU A N 1
ATOM 1366 C CA . GLU A 1 160 ? 17.621 -2.052 -3.023 1.00 70.62 160 GLU A CA 1
ATOM 1367 C C . GLU A 1 160 ? 17.854 -1.042 -1.889 1.00 70.62 160 GLU A C 1
ATOM 1369 O O . GLU A 1 160 ? 17.391 -1.230 -0.762 1.00 70.62 160 GLU A O 1
ATOM 1374 N N . GLU A 1 161 ? 18.558 0.052 -2.180 1.00 79.75 161 GLU A N 1
ATOM 1375 C CA . GLU A 1 161 ? 18.786 1.123 -1.208 1.00 79.75 161 GLU A CA 1
ATOM 1376 C C . GLU A 1 161 ? 17.482 1.837 -0.843 1.00 79.75 161 GLU A C 1
ATOM 1378 O O . GLU A 1 161 ? 17.248 2.125 0.333 1.00 79.75 161 GLU A O 1
ATOM 1383 N N . GLU A 1 162 ? 16.606 2.086 -1.821 1.00 79.88 162 GLU A N 1
ATOM 1384 C CA . GLU A 1 162 ? 15.287 2.655 -1.566 1.00 79.88 162 GLU A CA 1
ATOM 1385 C C . GLU A 1 162 ? 14.404 1.711 -0.753 1.00 79.88 162 GLU A C 1
ATOM 1387 O O . GLU A 1 162 ? 13.802 2.156 0.224 1.00 79.88 162 GLU A O 1
ATOM 1392 N N . LEU A 1 163 ? 14.370 0.417 -1.080 1.00 80.50 163 LEU A N 1
ATOM 1393 C CA . LEU A 1 163 ? 13.633 -0.574 -0.300 1.00 80.50 163 LEU A CA 1
ATOM 1394 C C . LEU A 1 163 ? 14.120 -0.598 1.150 1.00 80.50 163 LEU A C 1
ATOM 1396 O O . LEU A 1 163 ? 13.317 -0.520 2.082 1.00 80.50 163 LEU A O 1
ATOM 1400 N N . ARG A 1 164 ? 15.443 -0.626 1.358 1.00 84.31 164 ARG A N 1
ATOM 1401 C CA . ARG A 1 164 ? 16.042 -0.539 2.699 1.00 84.31 164 ARG A CA 1
ATOM 1402 C C . ARG A 1 164 ? 15.653 0.757 3.409 1.00 84.31 164 ARG A C 1
ATOM 1404 O O . ARG A 1 164 ? 15.365 0.714 4.606 1.00 84.31 164 ARG A O 1
ATOM 1411 N N . ARG A 1 165 ? 15.619 1.893 2.702 1.00 87.12 165 ARG A N 1
ATOM 1412 C CA . ARG A 1 165 ? 15.186 3.189 3.251 1.00 87.12 165 ARG A CA 1
ATOM 1413 C C . ARG A 1 165 ? 13.724 3.140 3.691 1.00 87.12 165 ARG A C 1
ATOM 1415 O O . ARG A 1 165 ? 13.444 3.498 4.829 1.00 87.12 165 ARG A O 1
ATOM 1422 N N . LEU A 1 166 ? 12.822 2.670 2.827 1.00 85.38 166 LEU A N 1
ATOM 1423 C CA . LEU A 1 166 ? 11.386 2.566 3.108 1.00 85.38 166 LEU A CA 1
ATOM 1424 C C . LEU A 1 166 ? 11.105 1.617 4.277 1.00 85.38 166 LEU A C 1
ATOM 1426 O O . LEU A 1 166 ? 10.288 1.934 5.138 1.00 85.38 166 LEU A O 1
ATOM 1430 N N . ALA A 1 167 ? 11.795 0.474 4.329 1.00 84.31 167 ALA A N 1
ATOM 1431 C CA . ALA A 1 167 ? 11.683 -0.477 5.431 1.00 84.31 167 ALA A CA 1
ATOM 1432 C C . ALA A 1 167 ? 12.193 0.118 6.754 1.00 84.31 167 ALA A C 1
ATOM 1434 O O . ALA A 1 167 ? 11.530 0.002 7.781 1.00 84.31 167 ALA A O 1
ATOM 1435 N N . SER A 1 168 ? 13.342 0.802 6.727 1.00 87.81 168 SER A N 1
ATOM 1436 C CA . SER A 1 168 ? 13.912 1.439 7.923 1.00 87.81 168 SER A CA 1
ATOM 1437 C C . SER A 1 168 ? 13.041 2.592 8.430 1.00 87.81 168 SER A C 1
ATOM 1439 O O . SER A 1 168 ? 12.878 2.754 9.636 1.00 87.81 168 SER A O 1
ATOM 1441 N N . GLU A 1 169 ? 12.474 3.396 7.525 1.00 87.06 169 GLU A N 1
ATOM 1442 C CA . GLU A 1 169 ? 11.554 4.480 7.878 1.00 87.06 169 GLU A CA 1
ATOM 1443 C C . GLU A 1 169 ? 10.286 3.939 8.543 1.00 87.06 169 GLU A C 1
ATOM 1445 O O . GLU A 1 169 ? 9.894 4.445 9.594 1.00 87.06 169 GLU A O 1
ATOM 1450 N N . ALA A 1 170 ? 9.688 2.894 7.964 1.00 85.44 170 ALA A N 1
ATOM 1451 C CA . ALA A 1 170 ? 8.502 2.239 8.505 1.00 85.44 170 ALA A CA 1
ATOM 1452 C C . ALA A 1 170 ? 8.742 1.721 9.932 1.00 85.44 170 ALA A C 1
ATOM 1454 O O . ALA A 1 170 ? 8.009 2.081 10.851 1.00 85.44 170 ALA A O 1
ATOM 1455 N N . GLN A 1 171 ? 9.835 0.976 10.136 1.00 86.69 171 GLN A N 1
ATOM 1456 C CA . GLN A 1 171 ? 10.216 0.448 11.451 1.00 86.69 171 GLN A CA 1
ATOM 1457 C C . GLN A 1 171 ? 10.455 1.551 12.486 1.00 86.69 171 GLN A C 1
ATOM 1459 O O . GLN A 1 171 ? 10.067 1.419 13.646 1.00 86.69 171 GLN A O 1
ATOM 1464 N N . LEU A 1 172 ? 11.111 2.645 12.086 1.00 87.25 172 LEU A N 1
ATOM 1465 C CA . LEU A 1 172 ? 11.393 3.752 12.994 1.00 87.25 172 LEU A CA 1
ATOM 1466 C C . LEU A 1 172 ? 10.104 4.458 13.431 1.00 87.25 172 LEU A C 1
ATOM 1468 O O . LEU A 1 172 ? 9.972 4.799 14.606 1.00 87.25 172 LEU A O 1
ATOM 1472 N N . LYS A 1 173 ? 9.166 4.692 12.507 1.00 85.25 173 LYS A N 1
ATOM 1473 C CA . LYS A 1 173 ? 7.889 5.349 12.820 1.00 85.25 173 LYS A CA 1
ATOM 1474 C C . LYS A 1 173 ? 7.014 4.492 13.728 1.00 85.25 173 LYS A C 1
ATOM 1476 O O . LYS A 1 173 ? 6.565 4.991 14.756 1.00 85.25 173 LYS A O 1
ATOM 1481 N N . GLU A 1 174 ? 6.883 3.207 13.420 1.00 84.62 174 GLU A N 1
ATOM 1482 C CA . GLU A 1 174 ? 6.158 2.248 14.260 1.00 84.62 174 GLU A CA 1
ATOM 1483 C C . GLU A 1 174 ? 6.742 2.179 15.677 1.00 84.62 174 GLU A C 1
ATOM 1485 O O . GLU A 1 174 ? 6.026 2.306 16.670 1.00 84.62 174 GLU A O 1
ATOM 1490 N N . GLN A 1 175 ? 8.070 2.074 15.799 1.00 84.06 175 GLN A N 1
ATOM 1491 C CA . GLN A 1 175 ? 8.723 2.066 17.107 1.00 84.06 175 GLN A CA 1
ATOM 1492 C C . GLN A 1 175 ? 8.539 3.391 17.860 1.00 84.06 175 GLN A C 1
ATOM 1494 O O . GLN A 1 175 ? 8.359 3.386 19.081 1.00 84.06 175 GLN A O 1
ATOM 1499 N N . ASN A 1 176 ? 8.584 4.530 17.165 1.00 81.38 176 ASN A N 1
ATOM 1500 C CA . ASN A 1 176 ? 8.348 5.829 17.789 1.00 81.38 176 ASN A CA 1
ATOM 1501 C C . ASN A 1 176 ? 6.935 5.920 18.371 1.00 81.38 176 ASN A C 1
ATOM 1503 O O . ASN A 1 176 ? 6.803 6.373 19.505 1.00 81.38 176 ASN A O 1
ATOM 1507 N N . HIS A 1 177 ? 5.916 5.439 17.657 1.00 75.19 177 HIS A N 1
ATOM 1508 C CA . HIS A 1 177 ? 4.550 5.365 18.174 1.00 75.19 177 HIS A CA 1
ATOM 1509 C C . HIS A 1 177 ? 4.476 4.488 19.436 1.00 75.19 177 HIS A C 1
ATOM 1511 O O . HIS A 1 177 ? 4.086 4.964 20.503 1.00 75.19 177 HIS A O 1
ATOM 1517 N N . LEU A 1 178 ? 4.976 3.247 19.360 1.00 76.94 178 LEU A N 1
ATOM 1518 C CA . LEU A 1 178 ? 4.956 2.288 20.476 1.00 76.94 178 LEU A CA 1
ATOM 1519 C C . LEU A 1 178 ? 5.702 2.782 21.731 1.00 76.94 178 LEU A C 1
ATOM 1521 O O . LEU A 1 178 ? 5.420 2.334 22.841 1.00 76.94 178 LEU A O 1
ATOM 1525 N N . THR A 1 179 ? 6.678 3.682 21.573 1.00 69.75 179 THR A N 1
ATOM 1526 C CA . THR A 1 179 ? 7.488 4.223 22.680 1.00 69.75 179 THR A CA 1
ATOM 1527 C C . THR A 1 179 ? 6.992 5.560 23.226 1.00 69.75 179 THR A C 1
ATOM 1529 O O . THR A 1 179 ? 7.338 5.901 24.359 1.00 69.75 179 THR A O 1
ATOM 1532 N N . HIS A 1 180 ? 6.202 6.317 22.459 1.00 58.22 180 HIS A N 1
ATOM 1533 C CA . HIS A 1 180 ? 5.692 7.632 22.861 1.00 58.22 180 HIS A CA 1
ATOM 1534 C C . HIS A 1 180 ? 4.254 7.610 23.390 1.00 58.22 180 HIS A C 1
ATOM 1536 O O . HIS A 1 180 ? 3.786 8.662 23.815 1.00 58.22 180 HIS A O 1
ATOM 1542 N N . GLU A 1 181 ? 3.583 6.456 23.445 1.00 49.19 181 GLU A N 1
ATOM 1543 C CA . GLU A 1 181 ? 2.306 6.278 24.152 1.00 49.19 181 GLU A CA 1
ATOM 1544 C C . GLU A 1 181 ? 2.485 6.448 25.681 1.00 49.19 181 GLU A C 1
ATOM 1546 O O . GLU A 1 181 ? 3.054 5.573 26.347 1.00 49.19 181 GLU A O 1
ATOM 1551 N N . PRO A 1 182 ? 1.984 7.536 26.304 1.00 41.88 182 PRO A N 1
ATOM 1552 C CA . PRO A 1 182 ? 1.848 7.615 27.745 1.00 41.88 182 PRO A CA 1
ATOM 1553 C C . PRO A 1 182 ? 0.476 7.040 28.130 1.00 41.88 182 PRO A C 1
ATOM 1555 O O . PRO A 1 182 ? -0.551 7.669 27.904 1.00 41.88 182 PRO A O 1
ATOM 1558 N N . ASP A 1 183 ? 0.466 5.865 28.757 1.00 45.81 183 ASP A N 1
ATOM 1559 C CA . ASP A 1 183 ? -0.592 5.420 29.680 1.00 45.81 183 ASP A CA 1
ATOM 1560 C C . ASP A 1 183 ? -2.049 5.475 29.141 1.00 45.81 183 ASP A C 1
ATOM 1562 O O . ASP A 1 183 ? -2.887 6.237 29.625 1.00 45.81 183 ASP A O 1
ATOM 1566 N N . ARG A 1 184 ? -2.400 4.621 28.164 1.00 53.81 184 ARG A N 1
ATOM 1567 C CA . ARG A 1 184 ? -3.804 4.397 27.738 1.00 53.81 184 ARG A CA 1
ATOM 1568 C C . ARG A 1 184 ? -4.503 3.210 28.414 1.00 53.81 184 ARG A C 1
ATOM 1570 O O . ARG A 1 184 ? -5.557 2.772 27.961 1.00 53.81 184 ARG A O 1
ATOM 1577 N N . GLN A 1 185 ? -4.000 2.724 29.551 1.00 38.72 185 GLN A N 1
ATOM 1578 C CA . GLN A 1 185 ? -4.700 1.725 30.375 1.00 38.72 185 GLN A CA 1
ATOM 1579 C C . GLN A 1 185 ? -5.428 2.341 31.583 1.00 38.72 185 GLN A C 1
ATOM 1581 O O . GLN A 1 185 ? -5.331 1.821 32.687 1.00 38.72 185 GLN A O 1
ATOM 1586 N N . GLN A 1 186 ? -6.202 3.421 31.415 1.00 39.09 186 GLN A N 1
ATOM 1587 C CA . GLN A 1 186 ? -7.169 3.856 32.442 1.00 39.09 186 GLN A CA 1
ATOM 1588 C C . GLN A 1 186 ? -8.459 4.433 31.842 1.00 39.09 186 GLN A C 1
ATOM 1590 O O . GLN A 1 186 ? -8.803 5.591 32.057 1.00 39.09 186 GLN A O 1
ATOM 1595 N N . THR A 1 187 ? -9.241 3.612 31.142 1.00 35.88 187 THR A N 1
ATOM 1596 C CA . THR A 1 187 ? -10.692 3.859 31.009 1.00 35.88 187 THR A CA 1
ATOM 1597 C C . THR A 1 187 ? -11.515 2.602 31.292 1.00 35.88 187 THR A C 1
ATOM 1599 O O . THR A 1 187 ? -12.489 2.297 30.614 1.00 35.88 187 THR A O 1
ATOM 1602 N N . THR A 1 188 ? -11.192 1.884 32.370 1.00 35.66 188 THR A N 1
ATOM 1603 C CA . THR A 1 188 ? -12.099 0.865 32.918 1.00 35.66 188 THR A CA 1
ATOM 1604 C C . THR A 1 188 ? -13.093 1.523 33.881 1.00 35.66 188 THR A C 1
ATOM 1606 O O . THR A 1 188 ? -12.811 1.763 35.050 1.00 35.66 188 THR A O 1
ATOM 1609 N N . THR A 1 189 ? -14.267 1.851 33.341 1.00 39.34 189 THR A N 1
ATOM 1610 C CA . THR A 1 189 ? -15.590 1.808 33.992 1.00 39.34 189 THR A CA 1
ATOM 1611 C C . THR A 1 189 ? -15.700 2.352 35.430 1.00 39.34 189 THR A C 1
ATOM 1613 O O . THR A 1 189 ? -15.710 1.598 36.403 1.00 39.34 189 THR A O 1
ATOM 1616 N N . GLN A 1 190 ? -15.981 3.651 35.584 1.00 35.09 190 GLN A N 1
ATOM 1617 C CA . GLN A 1 190 ? -16.738 4.111 36.755 1.00 35.09 190 GLN A CA 1
ATOM 1618 C C . GLN A 1 190 ? -18.222 3.775 36.544 1.00 35.09 190 GLN A C 1
ATOM 1620 O O . GLN A 1 190 ? -18.924 4.440 35.785 1.00 35.09 190 GLN A O 1
ATOM 1625 N N . GLN A 1 191 ? -18.699 2.718 37.205 1.00 34.50 191 GLN A N 1
ATOM 1626 C CA . GLN A 1 191 ? -20.131 2.444 37.334 1.00 34.50 191 GLN A CA 1
ATOM 1627 C C . GLN A 1 191 ? -20.806 3.576 38.132 1.00 34.50 191 GLN A C 1
ATOM 1629 O O . GLN A 1 191 ? -20.293 3.957 39.191 1.00 34.50 191 GLN A O 1
ATOM 1634 N N . PRO A 1 192 ? -21.969 4.098 37.706 1.00 42.03 192 PRO A N 1
ATOM 1635 C CA . PRO A 1 192 ? -22.733 5.020 38.531 1.00 42.03 192 PRO A CA 1
ATOM 1636 C C . PRO A 1 192 ? -23.309 4.273 39.742 1.00 42.03 192 PRO A C 1
ATOM 1638 O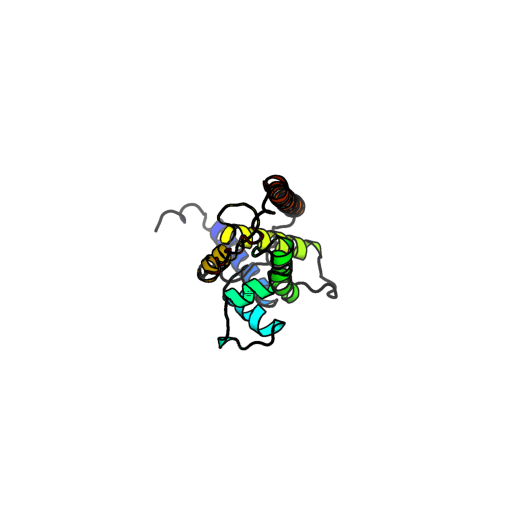 O . PRO A 1 192 ? -24.081 3.324 39.605 1.00 42.03 192 PRO A O 1
ATOM 1641 N N . LYS A 1 193 ? -22.946 4.723 40.950 1.00 36.84 193 LYS A N 1
ATOM 1642 C CA . LYS A 1 193 ? -23.612 4.322 42.195 1.00 36.84 193 LYS A CA 1
ATOM 1643 C C . LYS A 1 193 ? -25.076 4.761 42.139 1.00 36.84 193 LYS A C 1
ATOM 1645 O O . LYS A 1 193 ? -25.386 5.929 42.358 1.00 36.84 193 LYS A O 1
ATOM 1650 N N . VAL A 1 194 ? -25.968 3.811 41.890 1.00 40.31 194 VAL A N 1
ATOM 1651 C CA . VAL A 1 194 ? -27.388 3.931 42.228 1.00 40.31 194 VAL A CA 1
ATOM 1652 C C . VAL A 1 194 ? -27.514 4.084 43.746 1.00 40.31 194 VAL A C 1
ATOM 1654 O O . VAL A 1 194 ? -27.160 3.186 44.509 1.00 40.31 194 VAL A O 1
ATOM 1657 N N . GLN A 1 195 ? -27.961 5.260 44.186 1.00 40.25 195 GLN A N 1
ATOM 1658 C CA . GLN A 1 195 ? -28.409 5.498 45.555 1.00 40.25 195 GLN A CA 1
ATOM 1659 C C . GLN A 1 195 ? -29.810 4.900 45.700 1.00 40.25 195 GLN A C 1
ATOM 1661 O O . GLN A 1 195 ? -30.749 5.379 45.068 1.00 40.25 195 GLN A O 1
ATOM 1666 N N . ASN A 1 196 ? -29.946 3.860 46.522 1.00 39.16 196 ASN A N 1
ATOM 1667 C CA . ASN A 1 196 ? -31.252 3.449 47.027 1.00 39.16 196 ASN A CA 1
ATOM 1668 C C . ASN A 1 196 ? -31.706 4.454 48.093 1.00 39.16 196 ASN A C 1
ATOM 1670 O O . ASN A 1 196 ? -30.970 4.709 49.050 1.00 39.16 196 ASN A O 1
ATOM 1674 N N . VAL A 1 197 ? -32.916 4.982 47.906 1.00 49.47 197 VAL A N 1
ATOM 1675 C CA . VAL A 1 197 ? -33.758 5.591 48.946 1.00 49.47 197 VAL A CA 1
ATOM 1676 C C . VAL A 1 197 ? -34.733 4.528 49.429 1.00 49.47 197 VAL A C 1
ATOM 1678 O O . VAL A 1 197 ? -35.241 3.786 48.558 1.00 49.47 197 VAL A O 1
#

Secondary structure (DSSP, 8-state):
--SSSTTS-HHHHHHHHHHHHHHHHHTTSS---BPTT-HHHHHHHHHHHH---GGG--HHHHHHHH-SS-SSEE-HHHHHHHHHHHHTTT--TTSTT--HHHHHHHHHHHHHHHHHHH-SSSSS-EEHHHHHHHHTSPPPGGG-BPPPGGG-TTGGGTHHHHHHHHHHHHHHHHHHHHHH-----------------

InterPro domains:
  IPR002048 EF-hand domain [PF13499] (60-133)
  IPR002048 EF-hand domain [PS50222] (54-89)
  IPR002048 EF-hand domain [PS50222] (106-141)
  IPR011992 EF-hand domain pair [SSF47473] (43-135)
  IPR018247 EF-Hand 1, calcium-binding site [PS00018] (67-79)
  IPR040250 Nucleobindin [PTHR19237] (5-191)

Organism: NCBI:txid31246

Sequence (197 aa):
MVRKFSKFTEEERARMLKSLKEQAEKHKSHPRIYQPGSQDQLREYWEKYEGLDKESFNSRTLFADIDLDGDGYLNIHEVEALLQRELEKVYNPEDPDYDPWEEKYDQSRMRQKFMERFDTDGDYFVSRDEFLRGVNQPYPSYDSDWMTAQDEEDMFETNEEELRRLASEAQLKEQNHLTHEPDRQQTTTQQPKVQNV

pLDDT: mean 79.43, std 17.78, range [34.5, 97.31]